Protein AF-A0A222P0E2-F1 (afdb_monomer_lite)

Organism: NCBI:txid1867846

Foldseek 3Di:
DDDDDDLCVLLVHDLPDDLVSSVVSLVVSLVVLVPDPPDDPVVSVVSNVVSVVSCVQCNDPVSSVLVSLLVVLLCVLADPPNPPPDDPFDWAKKKFKAFEDADDPDPPDLRYHHWHQDDPPDATDRPLVSVQNSVQVDLQQFKTFIARDPLLNLVQQQVDLDDRWMKIWIFTDGPSQKGPFWDAVCRCVVRHPDDPGPRRPRTTIIGRRNDGDDLVRTAKIATDAPVSHDNDDPPPVVRCPRHDDNPDMDGNVNSVVVVVD

InterPro domains:
  IPR001623 DnaJ domain [PS50076] (6-75)
  IPR036869 Chaperone J-domain superfamily [G3DSA:1.10.287.110] (1-80)
  IPR036869 Chaperone J-domain superfamily [SSF46565] (4-94)

Structure (mmCIF, N/CA/C/O backbone):
data_AF-A0A222P0E2-F1
#
_entry.id   AF-A0A222P0E2-F1
#
loop_
_atom_site.group_PDB
_atom_sit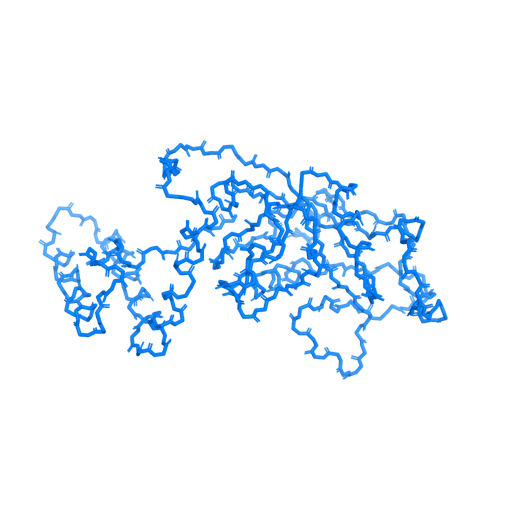e.id
_atom_site.type_symbol
_atom_site.label_atom_id
_atom_site.label_alt_id
_atom_site.label_comp_id
_atom_site.label_asym_id
_atom_site.label_entity_id
_atom_site.label_seq_id
_atom_site.pdbx_PDB_ins_code
_atom_site.Cartn_x
_atom_site.Cartn_y
_atom_site.Cartn_z
_atom_site.occupancy
_atom_site.B_iso_or_equiv
_atom_site.auth_seq_id
_atom_site.auth_comp_id
_atom_site.auth_asym_id
_atom_site.auth_atom_id
_atom_site.pdbx_PDB_model_num
ATOM 1 N N . MET A 1 1 ? -3.176 -9.846 1.334 1.00 77.12 1 MET A N 1
ATOM 2 C CA . MET A 1 1 ? -3.248 -8.400 1.656 1.00 77.12 1 MET A CA 1
ATOM 3 C C . MET A 1 1 ? -4.334 -8.080 2.698 1.00 77.12 1 MET A C 1
ATOM 5 O O . MET A 1 1 ? -5.386 -8.715 2.660 1.00 77.12 1 MET A O 1
ATOM 9 N N . LYS A 1 2 ? -4.115 -7.121 3.617 1.00 76.31 2 LYS A N 1
ATOM 10 C CA . LYS A 1 2 ? -5.098 -6.683 4.647 1.00 76.31 2 LYS A CA 1
ATOM 11 C C . LYS A 1 2 ? -5.462 -5.194 4.521 1.00 76.31 2 LYS A C 1
ATOM 13 O O . LYS A 1 2 ? -4.592 -4.382 4.221 1.00 76.31 2 LYS A O 1
ATOM 18 N N . ALA A 1 3 ? -6.729 -4.855 4.781 1.00 73.88 3 ALA A N 1
ATOM 19 C CA . ALA A 1 3 ? -7.243 -3.480 4.793 1.00 73.88 3 ALA A CA 1
ATOM 20 C C . ALA A 1 3 ? -6.849 -2.717 6.076 1.00 73.88 3 ALA A C 1
ATOM 22 O O . ALA A 1 3 ? -6.729 -3.348 7.132 1.00 73.88 3 ALA A O 1
ATOM 23 N N . PRO A 1 4 ? -6.730 -1.376 6.032 1.00 78.44 4 PRO A N 1
ATOM 24 C CA . PRO A 1 4 ? -6.593 -0.565 7.237 1.00 78.44 4 PRO A CA 1
ATOM 25 C C . PRO A 1 4 ? -7.862 -0.634 8.100 1.00 78.44 4 PRO A C 1
ATOM 27 O O . PRO A 1 4 ? -8.981 -0.747 7.594 1.00 78.44 4 PRO A O 1
ATOM 30 N N . LEU A 1 5 ? -7.682 -0.539 9.417 1.00 83.25 5 LEU A N 1
ATOM 31 C CA . LEU A 1 5 ? -8.769 -0.536 10.394 1.00 83.25 5 LEU A CA 1
ATOM 32 C C . LEU A 1 5 ? -9.479 0.825 10.431 1.00 83.25 5 LEU A C 1
ATOM 34 O O . LEU A 1 5 ? -8.821 1.856 10.553 1.00 83.25 5 LEU A O 1
ATOM 38 N N . ASP A 1 6 ? -10.814 0.822 10.401 1.00 88.12 6 ASP A N 1
ATOM 39 C CA . ASP A 1 6 ? -11.627 2.023 10.622 1.00 88.12 6 ASP A CA 1
ATOM 40 C C . ASP A 1 6 ? -11.895 2.226 12.124 1.00 88.12 6 ASP A C 1
ATOM 42 O O . ASP A 1 6 ? -12.829 1.661 12.698 1.00 88.12 6 ASP A O 1
ATOM 46 N N . ILE A 1 7 ? -11.046 3.031 12.763 1.00 91.31 7 ILE A N 1
ATOM 47 C CA . ILE A 1 7 ? -11.092 3.344 14.197 1.00 91.31 7 ILE A CA 1
ATOM 48 C C . ILE A 1 7 ? -12.376 4.099 14.573 1.00 91.31 7 ILE A C 1
ATOM 50 O O . ILE A 1 7 ? -12.939 3.847 15.637 1.00 91.31 7 ILE A O 1
ATOM 54 N N . PHE A 1 8 ? -12.875 4.983 13.704 1.00 92.06 8 PHE A N 1
ATOM 55 C CA . PHE A 1 8 ? -14.093 5.754 13.970 1.00 92.06 8 PHE A CA 1
ATOM 56 C C . PHE A 1 8 ? -15.312 4.838 14.013 1.00 92.06 8 PHE A C 1
ATOM 58 O O . PHE A 1 8 ? -16.102 4.893 14.957 1.00 92.06 8 PHE A O 1
ATOM 65 N N . LYS A 1 9 ? -15.404 3.910 13.055 1.00 90.31 9 LYS A N 1
ATOM 66 C CA . LYS A 1 9 ? -16.434 2.869 13.054 1.00 90.31 9 LYS A CA 1
ATOM 67 C C . LYS A 1 9 ? -16.295 1.920 14.246 1.00 90.31 9 LYS A C 1
ATOM 69 O O . LYS A 1 9 ? -17.306 1.585 14.860 1.00 90.31 9 LYS A O 1
ATOM 74 N N . LEU A 1 10 ? -15.071 1.508 14.593 1.00 90.69 10 LEU A N 1
ATOM 75 C CA . LEU A 1 10 ? -14.813 0.613 15.728 1.00 90.69 10 LEU A CA 1
ATOM 76 C C . LEU A 1 10 ? -15.255 1.230 17.064 1.00 90.69 10 LEU A C 1
ATOM 78 O O . LEU A 1 10 ? -15.876 0.551 17.879 1.00 90.69 10 LEU A O 1
ATOM 82 N N . PHE A 1 11 ? -14.963 2.514 17.273 1.00 92.81 11 PHE A N 1
ATOM 83 C CA . PHE A 1 11 ? -15.344 3.249 18.480 1.00 92.81 11 PHE A CA 1
ATOM 84 C C . PHE A 1 11 ? -16.728 3.897 18.403 1.00 92.81 11 PHE A C 1
ATOM 86 O O . PHE A 1 11 ? -17.162 4.490 19.385 1.00 92.81 11 PHE A O 1
ATOM 93 N N . LYS A 1 12 ? -17.448 3.753 17.282 1.00 91.69 12 LYS A N 1
ATOM 94 C CA . LYS A 1 12 ? -18.776 4.348 17.055 1.00 91.69 12 LYS A CA 1
ATOM 95 C C . LYS A 1 12 ? -18.785 5.868 17.290 1.00 91.69 12 LYS A C 1
ATOM 97 O O . LYS A 1 12 ? -19.692 6.405 17.923 1.00 91.69 12 LYS A O 1
ATOM 102 N N . VAL A 1 13 ? -17.764 6.559 16.788 1.00 93.69 13 VAL A N 1
ATOM 103 C CA . VAL A 1 13 ? -17.631 8.021 16.869 1.00 93.69 13 VAL A CA 1
ATOM 104 C C . VAL A 1 13 ? -17.528 8.633 15.479 1.00 93.69 13 VAL A C 1
ATOM 106 O O . VAL A 1 13 ? -17.083 7.988 14.534 1.00 93.69 13 VAL A O 1
ATOM 109 N N . GLU A 1 14 ? -17.906 9.902 15.362 1.00 92.31 14 GLU A N 1
ATOM 110 C CA . GLU A 1 14 ? -17.737 10.660 14.122 1.00 92.31 14 GLU A CA 1
ATOM 111 C C . GLU A 1 14 ? -16.246 10.912 13.811 1.00 92.31 14 GLU A C 1
ATOM 113 O O . GLU A 1 14 ? -15.464 11.134 14.741 1.00 92.31 14 GLU A O 1
ATOM 118 N N . PRO A 1 15 ? -15.832 10.994 12.530 1.00 90.88 15 PRO A N 1
ATOM 119 C CA . PRO A 1 15 ? -14.446 11.313 12.151 1.00 90.88 15 PRO A CA 1
ATOM 120 C C . PRO A 1 15 ? -13.916 12.654 12.693 1.00 90.88 15 PRO A C 1
ATOM 122 O O . PRO A 1 15 ? -12.704 12.880 12.783 1.00 90.88 15 PRO A O 1
ATOM 125 N N . THR A 1 16 ? -14.826 13.554 13.074 1.00 91.88 16 THR A N 1
ATOM 126 C CA . THR A 1 16 ? -14.539 14.864 13.676 1.00 91.88 16 THR A CA 1
ATOM 127 C C . THR A 1 16 ? -14.376 14.819 15.200 1.00 91.88 16 THR A C 1
ATOM 129 O O . THR A 1 16 ? -14.057 15.843 15.801 1.00 91.88 16 THR A O 1
ATOM 132 N N . ALA A 1 17 ? -14.566 13.661 15.846 1.00 94.31 17 ALA A N 1
ATOM 133 C CA . ALA A 1 17 ? -14.455 13.507 17.296 1.00 94.31 17 ALA A CA 1
ATOM 134 C C . ALA A 1 17 ? -13.030 13.780 17.795 1.00 94.31 17 ALA A C 1
ATOM 136 O O . ALA A 1 17 ? -12.069 13.235 17.256 1.00 94.31 17 ALA A O 1
ATOM 137 N N . ASP A 1 18 ? -12.905 14.625 18.816 1.00 95.81 18 ASP A N 1
ATOM 138 C CA . ASP A 1 18 ? -11.640 14.960 19.475 1.00 95.81 18 ASP A CA 1
ATOM 139 C C . ASP A 1 18 ? -11.076 13.798 20.316 1.00 95.81 18 ASP A C 1
ATOM 141 O O . ASP A 1 18 ? -11.739 12.781 20.556 1.00 95.81 18 ASP A O 1
ATOM 145 N N . LEU A 1 19 ? -9.825 13.941 20.763 1.00 96.19 19 LEU A N 1
ATOM 146 C CA . LEU A 1 19 ? -9.147 12.917 21.553 1.00 96.19 19 LEU A CA 1
ATOM 147 C C . LEU A 1 19 ? -9.902 12.548 22.851 1.00 96.19 19 LEU A C 1
ATOM 149 O O . LEU A 1 19 ? -10.004 11.351 23.136 1.00 96.19 19 LEU A O 1
ATOM 153 N N . PRO A 1 20 ? -10.486 13.492 23.625 1.00 97.06 20 PRO A N 1
ATOM 154 C CA . PRO A 1 20 ? -11.331 13.154 24.773 1.00 97.06 20 PRO A CA 1
ATOM 155 C C . PRO A 1 20 ? -12.526 12.256 24.428 1.00 97.06 20 PRO A C 1
ATOM 157 O O . PRO A 1 20 ? -12.763 11.268 25.130 1.00 97.06 20 PRO A O 1
ATOM 160 N N . LYS A 1 21 ? -13.255 12.542 23.340 1.00 96.94 21 LYS A N 1
ATOM 161 C CA . LYS A 1 21 ? -14.376 11.703 22.885 1.00 96.94 21 LYS A CA 1
ATOM 162 C C . LYS A 1 21 ? -13.911 10.311 22.472 1.00 96.94 21 LYS A C 1
ATOM 164 O O . LYS A 1 21 ? -14.543 9.329 22.854 1.00 96.94 21 LYS A O 1
ATOM 169 N N . ILE A 1 22 ? -12.788 10.213 21.761 1.00 96.25 22 ILE A N 1
ATOM 170 C CA . ILE A 1 22 ? -12.192 8.924 21.381 1.00 96.25 22 ILE A CA 1
ATOM 171 C C . ILE A 1 22 ? -11.790 8.121 22.620 1.00 96.25 22 ILE A C 1
ATOM 173 O O . ILE A 1 22 ? -12.102 6.935 22.713 1.00 96.25 22 ILE A O 1
ATOM 177 N N . LYS A 1 23 ? -11.153 8.762 23.605 1.00 97.00 23 LYS A N 1
ATOM 178 C CA . LYS A 1 23 ? -10.765 8.123 24.868 1.00 97.00 23 LYS A CA 1
ATOM 179 C C . LYS A 1 23 ? -11.981 7.612 25.641 1.00 97.00 23 LYS A C 1
ATOM 181 O O . LYS A 1 23 ? -11.949 6.493 26.147 1.00 97.00 23 LYS A O 1
ATOM 186 N N . SER A 1 24 ? -13.056 8.397 25.710 1.00 97.19 24 SER A N 1
ATOM 187 C CA . SER A 1 24 ? -14.312 7.956 26.325 1.00 97.19 24 SER A CA 1
ATOM 188 C C . SER A 1 24 ? -14.883 6.732 25.607 1.00 97.19 24 SER A C 1
ATOM 190 O O . SER A 1 24 ? -15.214 5.745 26.257 1.00 97.19 24 SER A O 1
ATOM 192 N N . ALA A 1 25 ? -14.943 6.767 24.275 1.00 96.31 25 ALA A N 1
ATOM 193 C CA . ALA A 1 25 ? -15.468 5.671 23.466 1.00 96.31 25 ALA A CA 1
ATOM 194 C C . ALA A 1 25 ? -14.639 4.380 23.591 1.00 96.31 25 ALA A C 1
ATOM 196 O O . ALA A 1 25 ? -15.207 3.292 23.663 1.00 96.31 25 ALA A O 1
ATOM 197 N N . TYR A 1 26 ? -13.311 4.493 23.697 1.00 96.12 26 TYR A N 1
ATOM 198 C CA . TYR A 1 26 ? -12.418 3.371 23.998 1.00 96.12 26 TYR A CA 1
ATOM 199 C C . TYR A 1 26 ? -12.795 2.672 25.314 1.00 96.12 26 TYR A C 1
ATOM 201 O O . TYR A 1 26 ? -12.967 1.449 25.335 1.00 96.12 26 TYR A O 1
ATOM 209 N N . TYR A 1 27 ? -12.978 3.426 26.405 1.00 95.62 27 TYR A N 1
ATOM 210 C CA . TYR A 1 27 ? -13.376 2.840 27.690 1.00 95.62 27 TYR A CA 1
ATOM 211 C C . TYR A 1 27 ? -14.777 2.236 27.635 1.00 95.62 27 TYR A C 1
ATOM 213 O O . TYR A 1 27 ? -14.961 1.115 28.101 1.00 95.62 27 TYR A O 1
ATOM 221 N N . THR A 1 28 ? -15.743 2.929 27.023 1.00 95.12 28 THR A N 1
ATOM 222 C CA . THR A 1 28 ? -17.103 2.405 26.840 1.00 95.12 28 THR A CA 1
ATOM 223 C C . THR A 1 28 ? -17.076 1.069 26.105 1.00 95.12 28 THR A C 1
ATOM 225 O O . THR A 1 28 ? -17.627 0.092 26.603 1.00 95.12 28 THR A O 1
ATOM 228 N N . ARG A 1 29 ? -16.366 0.984 24.974 1.00 92.19 29 ARG A N 1
ATOM 229 C CA . ARG A 1 29 ? -16.279 -0.250 24.185 1.00 92.19 29 ARG A CA 1
ATOM 230 C C . ARG A 1 29 ? -15.567 -1.379 24.936 1.00 92.19 29 ARG A C 1
ATOM 232 O O . ARG A 1 29 ? -15.969 -2.533 24.826 1.00 92.19 29 ARG A O 1
ATOM 239 N N . THR A 1 30 ? -14.540 -1.045 25.717 1.00 92.00 30 THR A N 1
ATOM 240 C CA . THR A 1 30 ? -13.822 -2.010 26.565 1.00 92.00 30 THR A CA 1
ATOM 241 C C . THR A 1 30 ? -14.739 -2.596 27.638 1.00 92.00 30 THR A C 1
ATOM 243 O O . THR A 1 30 ? -14.740 -3.810 27.832 1.00 92.00 30 THR A O 1
ATOM 246 N N . ILE A 1 31 ? -15.534 -1.756 28.310 1.00 91.56 31 ILE A N 1
ATOM 247 C CA . ILE A 1 31 ? -16.496 -2.192 29.332 1.00 91.56 31 ILE A CA 1
ATOM 248 C C . ILE A 1 31 ? -17.592 -3.048 28.696 1.00 91.56 31 ILE A C 1
ATOM 250 O O . ILE A 1 31 ? -17.834 -4.145 29.186 1.00 91.56 31 ILE A O 1
ATOM 254 N N . GLU A 1 32 ? -18.187 -2.594 27.584 1.00 90.06 32 GLU A N 1
ATOM 255 C CA . GLU A 1 32 ? -19.220 -3.342 26.849 1.00 90.06 32 GLU A CA 1
ATOM 256 C C . GLU A 1 32 ? -18.783 -4.787 26.578 1.00 90.06 32 GLU A C 1
ATOM 258 O O . GLU A 1 32 ? -19.545 -5.713 26.844 1.00 90.06 32 GLU A O 1
ATOM 263 N N . LEU A 1 33 ? -17.549 -4.987 26.102 1.00 87.44 33 LEU A N 1
ATOM 264 C CA . LEU A 1 33 ? -17.011 -6.319 25.811 1.00 87.44 33 LEU A CA 1
ATOM 265 C C . LEU A 1 33 ? -16.761 -7.169 27.054 1.00 87.44 33 LEU A C 1
ATOM 267 O O . LEU A 1 33 ? -17.035 -8.363 27.027 1.00 87.44 33 LEU A O 1
ATOM 271 N N . HIS A 1 34 ? -16.267 -6.579 28.146 1.00 82.56 34 HIS A N 1
ATOM 272 C CA . HIS A 1 34 ? -16.074 -7.319 29.400 1.00 82.56 34 HIS A CA 1
ATOM 273 C C . HIS A 1 34 ? -17.400 -7.756 30.034 1.00 82.56 34 HIS A C 1
ATOM 275 O O . HIS A 1 34 ? -17.424 -8.733 30.774 1.00 82.56 34 HIS A O 1
ATOM 281 N N . THR A 1 35 ? -18.493 -7.036 29.762 1.00 84.44 35 THR A N 1
ATOM 282 C CA . THR A 1 35 ? -19.831 -7.336 30.297 1.00 84.44 35 THR A CA 1
ATOM 283 C C . THR A 1 35 ? -20.651 -8.298 29.432 1.00 84.44 35 THR A C 1
ATOM 285 O O . THR A 1 35 ? -21.787 -8.603 29.783 1.00 84.44 35 THR A O 1
ATOM 288 N N . GLN A 1 36 ? -20.122 -8.769 28.299 1.00 83.31 36 GLN A N 1
ATOM 289 C CA . GLN A 1 36 ? -20.820 -9.732 27.446 1.00 83.31 36 GLN A CA 1
ATOM 290 C C . GLN A 1 36 ? -20.663 -11.157 27.992 1.00 83.31 36 GLN A C 1
ATOM 292 O O . GLN A 1 36 ? -19.620 -11.781 27.831 1.00 83.31 36 GLN A O 1
ATOM 297 N N . GLU A 1 37 ? -21.724 -11.671 28.617 1.00 67.69 37 GLU A N 1
ATOM 298 C CA . GLU A 1 37 ? -21.737 -12.987 29.279 1.00 67.69 37 GLU A CA 1
ATOM 299 C C . GLU A 1 37 ? -21.768 -14.183 28.304 1.00 67.69 37 GLU A C 1
ATOM 301 O O . GLU A 1 37 ? -21.409 -15.294 28.684 1.00 67.69 37 GLU A O 1
ATOM 306 N N . GLU A 1 38 ? -22.170 -13.973 27.045 1.00 73.56 38 GLU A N 1
ATOM 307 C CA . GLU A 1 38 ? -22.430 -15.054 26.074 1.00 73.56 38 GLU A CA 1
ATOM 308 C C . GLU A 1 38 ? -21.280 -15.326 25.083 1.00 73.56 38 GLU A C 1
ATOM 310 O O . GLU A 1 38 ? -21.368 -16.246 24.269 1.00 73.56 38 GLU A O 1
ATOM 315 N N . LEU A 1 39 ? -20.202 -14.536 25.111 1.00 73.38 39 LEU A N 1
ATOM 316 C CA . LEU A 1 39 ? -19.090 -14.663 24.164 1.00 73.38 39 LEU A CA 1
ATOM 317 C C . LEU A 1 39 ? -17.941 -15.503 24.728 1.00 73.38 39 LEU A C 1
ATOM 319 O O . LEU A 1 39 ? -17.552 -15.375 25.886 1.00 73.38 39 LEU A O 1
ATOM 323 N N . ASP A 1 40 ? -17.353 -16.339 23.869 1.00 83.75 40 ASP A N 1
ATOM 324 C CA . ASP A 1 40 ? -16.144 -17.093 24.201 1.00 83.75 40 ASP A CA 1
ATOM 325 C C . ASP A 1 40 ? -15.013 -16.132 24.610 1.00 83.75 40 ASP A C 1
ATOM 327 O O . ASP A 1 40 ? -14.685 -15.177 23.898 1.00 83.75 40 ASP A O 1
ATOM 331 N N . SER A 1 41 ? -14.373 -16.430 25.742 1.00 82.00 41 SER A N 1
ATOM 332 C CA . SER A 1 41 ? -13.188 -15.739 26.257 1.00 82.00 41 SER A CA 1
ATOM 333 C C . SER A 1 41 ? -12.092 -15.492 25.208 1.00 82.00 41 SER A C 1
ATOM 335 O O . SER A 1 41 ? -11.424 -14.456 25.246 1.00 82.00 41 SER A O 1
ATOM 337 N N . ALA A 1 42 ? -11.895 -16.400 24.245 1.00 85.12 42 ALA A N 1
ATOM 338 C CA . ALA A 1 42 ? -10.912 -16.236 23.178 1.00 85.12 42 ALA A CA 1
ATOM 339 C C . ALA A 1 42 ? -11.296 -15.106 22.207 1.00 85.12 42 ALA A C 1
ATOM 341 O O . ALA A 1 42 ? -10.429 -14.337 21.784 1.00 85.12 42 ALA A O 1
ATOM 342 N N . ILE A 1 43 ? -12.589 -14.974 21.901 1.00 84.94 43 ILE A N 1
ATOM 343 C CA . ILE A 1 43 ? -13.130 -13.923 21.031 1.00 84.94 43 ILE A CA 1
ATOM 344 C C . ILE A 1 43 ? -13.048 -12.574 21.746 1.00 84.94 43 ILE A C 1
ATOM 346 O O . ILE A 1 43 ? -12.521 -11.618 21.178 1.00 84.94 43 ILE A O 1
ATOM 350 N N . ILE A 1 44 ? -13.459 -12.519 23.018 1.00 85.44 44 ILE A N 1
ATOM 351 C CA . ILE A 1 44 ? -13.368 -11.305 23.845 1.00 85.44 44 ILE A CA 1
ATOM 352 C C . ILE A 1 44 ? -11.920 -10.803 23.893 1.00 85.44 44 ILE A C 1
ATOM 354 O O . ILE A 1 44 ? -11.651 -9.634 23.621 1.00 85.44 44 ILE A O 1
ATOM 358 N N . ASN A 1 45 ? -10.958 -11.689 24.163 1.00 86.62 45 ASN A N 1
ATOM 359 C CA . ASN A 1 45 ? -9.543 -11.322 24.210 1.00 86.62 45 ASN A CA 1
ATOM 360 C C . ASN A 1 45 ? -9.006 -10.820 22.860 1.00 86.62 45 ASN A C 1
ATOM 362 O O . ASN A 1 45 ? -8.181 -9.903 22.831 1.00 86.62 45 ASN A O 1
ATOM 366 N N . ALA A 1 46 ? -9.448 -11.400 21.741 1.00 87.44 46 ALA A N 1
ATOM 367 C CA . ALA A 1 46 ? -9.061 -10.938 20.410 1.00 87.44 46 ALA A CA 1
ATOM 368 C C . ALA A 1 46 ? -9.624 -9.537 20.106 1.00 87.44 46 ALA A C 1
ATOM 370 O O . ALA A 1 46 ? -8.881 -8.670 19.638 1.00 87.44 46 ALA A O 1
ATOM 371 N N . GLU A 1 47 ? -10.896 -9.286 20.431 1.00 88.12 47 GLU A N 1
ATOM 372 C CA . GLU A 1 47 ? -11.530 -7.976 20.245 1.00 88.12 47 GLU A CA 1
ATOM 373 C C . GLU A 1 47 ? -10.911 -6.897 21.141 1.00 88.12 47 GLU A C 1
ATOM 375 O O . GLU A 1 47 ? -10.635 -5.788 20.678 1.00 88.12 47 GLU A O 1
ATOM 380 N N . LEU A 1 48 ? -10.610 -7.225 22.400 1.00 89.25 48 LEU A N 1
ATOM 381 C CA . LEU A 1 48 ? -9.937 -6.308 23.321 1.00 89.25 48 LEU A CA 1
ATOM 382 C C . LEU A 1 48 ? -8.557 -5.895 22.806 1.00 89.25 48 LEU A C 1
ATOM 384 O O . LEU A 1 48 ? -8.228 -4.708 22.825 1.00 89.25 48 LEU A O 1
ATOM 388 N N . ARG A 1 49 ? -7.772 -6.840 22.270 1.00 90.06 49 ARG A N 1
ATOM 389 C CA . ARG A 1 49 ? -6.480 -6.526 21.636 1.00 90.06 49 ARG A CA 1
ATOM 390 C C . ARG A 1 49 ? -6.646 -5.585 20.447 1.00 90.06 49 ARG A C 1
ATOM 392 O O . ARG A 1 49 ? -5.844 -4.670 20.280 1.00 90.06 49 ARG A O 1
ATOM 399 N N . GLN A 1 50 ? -7.681 -5.782 19.633 1.00 89.56 50 GLN A N 1
ATOM 400 C CA . GLN A 1 50 ? -7.955 -4.916 18.489 1.00 89.56 50 GLN A CA 1
ATOM 401 C C . GLN A 1 50 ? -8.334 -3.492 18.922 1.00 89.56 50 GLN A C 1
ATOM 403 O O . GLN A 1 50 ? -7.851 -2.524 18.336 1.00 89.56 50 GLN A O 1
ATOM 408 N N . ILE A 1 51 ? -9.156 -3.357 19.963 1.00 91.81 51 ILE A N 1
ATOM 409 C CA . ILE A 1 51 ? -9.554 -2.068 20.548 1.00 91.81 51 ILE A CA 1
ATOM 410 C C . ILE A 1 51 ? -8.369 -1.341 21.174 1.00 91.81 51 ILE A C 1
ATOM 412 O O . ILE A 1 51 ? -8.207 -0.138 20.960 1.00 91.81 51 ILE A O 1
ATOM 416 N N . GLN A 1 52 ? -7.513 -2.066 21.893 1.00 92.69 52 GLN A N 1
ATOM 417 C CA . GLN A 1 52 ? -6.294 -1.508 22.461 1.00 92.69 52 GLN A CA 1
ATOM 418 C C . GLN A 1 52 ? -5.360 -0.991 21.360 1.00 92.69 52 GLN A C 1
ATOM 420 O O . GLN A 1 52 ? -4.961 0.173 21.397 1.00 92.69 52 GLN A O 1
ATOM 425 N N . LEU A 1 53 ? -5.084 -1.807 20.338 1.00 91.31 53 LEU A N 1
ATOM 426 C CA . LEU A 1 53 ? -4.241 -1.417 19.205 1.00 91.31 53 LEU A CA 1
ATOM 427 C C . LEU A 1 53 ? -4.813 -0.200 18.458 1.00 91.31 53 LEU A C 1
ATOM 429 O O . LEU A 1 53 ? -4.075 0.707 18.064 1.00 91.31 53 LEU A O 1
ATOM 433 N N . ALA A 1 54 ? -6.136 -0.155 18.283 1.00 91.56 54 ALA A N 1
ATOM 434 C CA . ALA A 1 54 ? -6.815 0.980 17.671 1.00 91.56 54 ALA A CA 1
ATOM 435 C C . ALA A 1 54 ? -6.604 2.261 18.484 1.00 91.56 54 ALA A C 1
ATOM 437 O O . ALA A 1 54 ? -6.241 3.288 17.917 1.00 91.56 54 ALA A O 1
ATOM 438 N N . TYR A 1 55 ? -6.762 2.208 19.808 1.00 95.69 55 TYR A N 1
ATOM 439 C CA . TYR A 1 55 ? -6.543 3.377 20.654 1.00 95.69 55 TYR A CA 1
ATOM 440 C C . TYR A 1 55 ? -5.073 3.811 20.657 1.00 95.69 55 TYR A C 1
ATOM 442 O O . TYR A 1 55 ? -4.789 4.991 20.478 1.00 95.69 55 TYR A O 1
ATOM 450 N N . GLU A 1 56 ? -4.121 2.880 20.756 1.00 94.50 56 GLU A N 1
ATOM 451 C CA . GLU A 1 56 ? -2.679 3.169 20.678 1.00 94.50 56 GLU A CA 1
ATOM 452 C C . GLU A 1 56 ? -2.272 3.855 19.362 1.00 94.50 56 GLU A C 1
ATOM 454 O O . GLU A 1 56 ? -1.328 4.658 19.337 1.00 94.50 56 GLU A O 1
ATOM 459 N N . THR A 1 57 ? -3.021 3.594 18.287 1.00 90.56 57 THR A N 1
ATOM 460 C CA . THR A 1 57 ? -2.846 4.226 16.973 1.00 90.56 57 THR A CA 1
ATOM 461 C C . THR A 1 57 ? -3.266 5.699 16.960 1.00 90.56 57 THR A C 1
ATOM 463 O O . THR A 1 57 ? -2.778 6.436 16.110 1.00 90.56 57 THR A O 1
ATOM 466 N N . VAL A 1 58 ? -4.128 6.152 17.882 1.00 94.75 58 VAL A N 1
ATOM 467 C CA . VAL A 1 58 ? -4.689 7.522 17.913 1.00 94.75 58 VAL A CA 1
ATOM 468 C C . VAL A 1 58 ? -4.614 8.207 19.285 1.00 94.75 58 VAL A C 1
ATOM 470 O O . VAL A 1 58 ? -5.245 9.237 19.488 1.00 94.75 58 VAL A O 1
ATOM 473 N N . ASN A 1 59 ? -3.844 7.675 20.239 1.00 95.19 59 ASN A N 1
ATOM 474 C CA . ASN A 1 59 ? -3.814 8.137 21.638 1.00 95.19 59 ASN A CA 1
ATOM 475 C C . ASN A 1 59 ? -3.115 9.491 21.888 1.00 95.19 59 ASN A C 1
ATOM 477 O O . ASN A 1 59 ? -2.881 9.856 23.042 1.00 95.19 59 ASN A O 1
ATOM 481 N N . SER A 1 60 ? -2.783 10.237 20.837 1.00 96.88 60 SER A N 1
ATOM 482 C CA . SER A 1 60 ? -2.282 11.610 20.901 1.00 96.88 60 SER A CA 1
ATOM 483 C C . SER A 1 60 ? -2.876 12.433 19.759 1.00 96.88 60 SER A C 1
ATOM 485 O O . SER A 1 60 ? -3.271 11.876 18.735 1.00 96.88 60 SER A O 1
ATOM 487 N N . GLU A 1 61 ? -2.917 13.760 19.906 1.00 96.00 61 GLU A N 1
ATOM 488 C CA . GLU A 1 61 ? -3.440 14.656 18.860 1.00 96.00 61 GLU A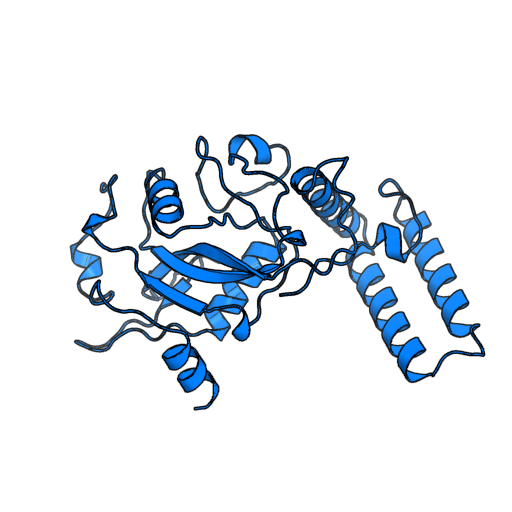 CA 1
ATOM 489 C C . GLU A 1 61 ? -2.676 14.511 17.537 1.00 96.00 61 GLU A C 1
ATOM 491 O O . GLU A 1 61 ? -3.277 14.443 16.470 1.00 96.00 61 GLU A O 1
ATOM 496 N N . GLU A 1 62 ? -1.350 14.383 17.599 1.00 94.00 62 GLU A N 1
ATOM 497 C CA . GLU A 1 62 ? -0.503 14.140 16.427 1.00 94.00 62 GLU A CA 1
ATOM 498 C C . GLU A 1 62 ? -0.907 12.852 15.693 1.00 94.00 62 GLU A C 1
ATOM 500 O O . GLU A 1 62 ? -1.153 12.858 14.484 1.00 94.00 62 GLU A O 1
ATOM 505 N N . LYS A 1 63 ? -1.048 11.750 16.438 1.00 93.75 63 LYS A N 1
ATOM 506 C CA . LYS A 1 63 ? -1.449 10.453 15.890 1.00 93.75 63 LYS A CA 1
ATOM 507 C C . LYS A 1 63 ? -2.868 10.477 15.326 1.00 93.75 63 LYS A C 1
ATOM 509 O O . LYS A 1 63 ? -3.110 9.925 14.252 1.00 93.75 63 LYS A O 1
ATOM 514 N N . LEU A 1 64 ? -3.799 11.130 16.021 1.00 93.75 64 LEU A N 1
ATOM 515 C CA . LEU A 1 64 ? -5.178 11.292 15.573 1.00 93.75 64 LEU A CA 1
ATOM 516 C C . LEU A 1 64 ? -5.254 12.119 14.285 1.00 93.75 64 LEU A C 1
ATOM 518 O O . LEU A 1 64 ? -5.959 11.733 13.355 1.00 93.75 64 LEU A O 1
ATOM 522 N N . ASN A 1 65 ? -4.503 13.215 14.194 1.00 91.12 65 ASN A N 1
ATOM 523 C CA . ASN A 1 65 ? -4.452 14.042 12.991 1.00 91.12 65 ASN A CA 1
ATOM 524 C C . ASN A 1 65 ? -3.832 13.280 11.815 1.00 91.12 65 ASN A C 1
ATOM 526 O O . ASN A 1 65 ? -4.420 13.251 10.735 1.00 91.12 65 ASN A O 1
ATOM 530 N N . SER A 1 66 ? -2.730 12.560 12.042 1.00 87.00 66 SER A N 1
ATOM 531 C CA . SER A 1 66 ? -2.146 11.662 11.039 1.00 87.00 66 SER A CA 1
ATOM 532 C C . SER A 1 66 ? -3.148 10.594 10.574 1.00 87.00 66 SER A C 1
ATOM 534 O O . SER A 1 66 ? -3.302 10.338 9.378 1.00 87.00 66 SER A O 1
ATOM 536 N N . TYR A 1 67 ? -3.892 9.981 11.499 1.00 89.75 67 TYR A N 1
ATOM 537 C CA . TYR A 1 67 ? -4.948 9.029 11.159 1.00 89.75 67 TYR A CA 1
ATOM 538 C C . TYR A 1 67 ? -6.093 9.675 10.362 1.00 89.75 67 TYR A C 1
ATOM 540 O O . TYR A 1 67 ? -6.540 9.090 9.380 1.00 89.75 67 TYR A O 1
ATOM 548 N N . ARG A 1 68 ? -6.534 10.890 10.710 1.00 88.94 68 ARG A N 1
ATOM 549 C CA . ARG A 1 68 ? -7.579 11.625 9.975 1.00 88.94 68 ARG A CA 1
ATOM 550 C C . ARG A 1 68 ? -7.180 11.943 8.539 1.00 88.94 68 ARG A C 1
ATOM 552 O O . ARG A 1 68 ? -8.007 11.764 7.648 1.00 88.94 68 ARG A O 1
ATOM 559 N N . THR A 1 69 ? -5.935 12.357 8.302 1.00 85.12 69 THR A N 1
ATOM 560 C CA . THR A 1 69 ? -5.414 12.571 6.942 1.00 85.12 69 THR A CA 1
ATOM 561 C C . THR A 1 69 ? -5.524 11.285 6.125 1.00 85.12 69 THR A C 1
ATOM 563 O O . THR A 1 69 ? -6.119 11.281 5.046 1.00 85.12 69 THR A O 1
ATOM 566 N N . ARG A 1 70 ? -5.060 10.161 6.690 1.00 86.12 70 ARG A N 1
ATOM 567 C CA . ARG A 1 70 ? -5.149 8.834 6.056 1.00 86.12 70 ARG A CA 1
ATOM 568 C C . ARG A 1 70 ? -6.592 8.396 5.802 1.00 86.12 70 ARG A C 1
ATOM 570 O O . ARG A 1 70 ? -6.906 7.903 4.723 1.00 86.12 70 ARG A O 1
ATOM 577 N N . TYR A 1 71 ? -7.472 8.590 6.780 1.00 87.38 71 TYR A N 1
ATOM 578 C CA . TYR A 1 71 ? -8.892 8.262 6.678 1.00 87.38 71 TYR A CA 1
ATOM 579 C C . TYR A 1 71 ? -9.575 9.061 5.562 1.00 87.38 71 TYR A C 1
ATOM 581 O O . TYR A 1 71 ? -10.220 8.478 4.695 1.00 87.38 71 TYR A O 1
ATOM 589 N N . SER A 1 72 ? -9.376 10.382 5.541 1.00 85.38 72 SER A N 1
ATOM 590 C CA . SER A 1 72 ? -9.939 11.285 4.531 1.00 85.38 72 SER A CA 1
ATOM 591 C C . SER A 1 72 ? -9.499 10.900 3.117 1.00 85.38 72 SER A C 1
ATOM 593 O O . SER A 1 72 ? -10.335 10.778 2.219 1.00 85.38 72 SER A O 1
ATOM 595 N N . LEU A 1 73 ? -8.207 10.614 2.932 1.00 85.50 73 LEU A N 1
ATOM 596 C CA . LEU A 1 73 ? -7.673 10.127 1.664 1.00 85.50 73 LEU A CA 1
ATOM 597 C C . LEU A 1 73 ? -8.312 8.796 1.250 1.00 85.50 73 LEU A C 1
ATOM 599 O O . LEU A 1 73 ? -8.766 8.656 0.117 1.00 85.50 73 LEU A O 1
ATOM 603 N N . ASN A 1 74 ? -8.401 7.826 2.162 1.00 86.25 74 ASN A N 1
ATOM 604 C CA . ASN A 1 74 ? -9.034 6.539 1.871 1.00 86.25 74 ASN A CA 1
ATOM 605 C C . ASN A 1 74 ? -10.510 6.697 1.473 1.00 86.25 74 ASN A C 1
ATOM 607 O O . ASN A 1 74 ? -10.978 6.018 0.556 1.00 86.25 74 ASN A O 1
ATOM 611 N N . CYS A 1 75 ? -11.240 7.623 2.101 1.00 82.62 75 CYS A N 1
ATOM 612 C CA . CYS A 1 75 ? -12.594 7.987 1.684 1.00 82.62 75 CYS A CA 1
ATOM 613 C C . CYS A 1 75 ? -12.617 8.621 0.285 1.00 82.62 75 CYS A C 1
ATOM 615 O O . CYS A 1 75 ? -13.484 8.283 -0.523 1.00 82.62 75 CYS A O 1
ATOM 617 N N . PHE A 1 76 ? -11.670 9.511 -0.024 1.00 85.88 76 PHE A N 1
ATOM 618 C CA . PHE A 1 76 ? -11.551 10.143 -1.338 1.00 85.88 76 PHE A CA 1
ATOM 619 C C . PHE A 1 76 ? -11.316 9.116 -2.452 1.00 85.88 76 PHE A C 1
ATOM 621 O O . PHE A 1 76 ? -12.064 9.102 -3.431 1.00 85.88 76 PHE A O 1
ATOM 628 N N . LEU A 1 77 ? -10.348 8.209 -2.277 1.00 84.06 77 LEU A N 1
ATOM 629 C CA . LEU A 1 77 ? -10.014 7.168 -3.258 1.00 84.06 77 LEU A CA 1
ATOM 630 C C . LEU A 1 77 ? -11.213 6.259 -3.566 1.00 84.06 77 LEU A C 1
ATOM 632 O O . LEU A 1 77 ? -11.409 5.820 -4.704 1.00 84.06 77 LEU A O 1
ATOM 636 N N . ARG A 1 78 ? -12.052 6.003 -2.560 1.00 77.69 78 ARG A N 1
ATOM 637 C CA . ARG A 1 78 ? -13.252 5.169 -2.689 1.00 77.69 78 ARG A CA 1
ATOM 638 C C . ARG A 1 78 ? -14.459 5.922 -3.251 1.00 77.69 78 ARG A C 1
ATOM 640 O O . ARG A 1 78 ? -15.322 5.295 -3.847 1.00 77.69 78 ARG A O 1
ATOM 647 N N . GLY A 1 79 ? -14.507 7.247 -3.140 1.00 68.19 79 GLY A N 1
ATOM 648 C CA . GLY A 1 79 ? -15.657 8.055 -3.546 1.00 68.19 79 GLY A CA 1
ATOM 649 C C . GLY A 1 79 ? -16.849 7.939 -2.581 1.00 68.19 79 GLY A C 1
ATOM 650 O O . GLY A 1 79 ? -17.037 6.939 -1.893 1.00 68.19 79 GLY A O 1
ATOM 651 N N . LYS A 1 80 ? -17.701 8.975 -2.538 1.00 55.66 80 LYS A N 1
ATOM 652 C CA . LYS A 1 80 ? -18.823 9.100 -1.576 1.00 55.66 80 LYS A CA 1
ATOM 653 C C . LYS A 1 80 ? -19.956 8.069 -1.745 1.00 55.66 80 LYS A C 1
ATOM 655 O O . LYS A 1 80 ? -20.812 7.977 -0.874 1.00 55.66 80 LYS A O 1
ATOM 660 N N . HIS A 1 81 ? -19.976 7.317 -2.848 1.00 47.00 81 HIS A N 1
ATOM 661 C CA . HIS A 1 81 ? -21.072 6.410 -3.224 1.00 47.00 81 HIS A CA 1
ATOM 662 C C . HIS A 1 81 ? -20.655 4.939 -3.363 1.00 47.00 81 HIS A C 1
ATOM 664 O O . HIS A 1 81 ? -21.445 4.132 -3.848 1.00 47.00 81 HIS A O 1
ATOM 670 N N . TYR A 1 82 ? -19.441 4.560 -2.954 1.00 45.53 82 TYR A N 1
ATOM 671 C CA . TYR A 1 82 ? -19.036 3.158 -3.028 1.00 45.53 82 TYR A CA 1
ATOM 672 C C . TYR A 1 82 ? -19.654 2.362 -1.875 1.00 45.53 82 TYR A C 1
ATOM 674 O O . TYR A 1 82 ? -19.179 2.378 -0.742 1.00 45.53 82 TYR A O 1
ATOM 682 N N . THR A 1 83 ? -20.750 1.670 -2.176 1.00 37.47 83 THR A N 1
ATOM 683 C CA . THR A 1 83 ? -21.510 0.817 -1.250 1.00 37.47 83 THR A CA 1
ATOM 684 C C . THR A 1 83 ? -20.944 -0.603 -1.129 1.00 37.47 83 THR A C 1
ATOM 686 O O . THR A 1 83 ? -21.491 -1.426 -0.398 1.00 37.47 83 THR A O 1
ATOM 689 N N . GLY A 1 84 ? -19.820 -0.904 -1.789 1.00 41.06 84 GLY A N 1
ATOM 690 C CA . GLY A 1 84 ? -19.169 -2.218 -1.797 1.00 41.06 84 GLY A CA 1
ATOM 691 C C . GLY A 1 84 ? -18.397 -2.559 -0.518 1.00 41.06 84 GLY A C 1
ATOM 692 O O . GLY A 1 84 ? -17.274 -3.037 -0.594 1.00 41.06 84 GLY A O 1
ATOM 693 N N . PHE A 1 85 ? -18.963 -2.312 0.666 1.00 40.81 85 PHE A N 1
ATOM 694 C CA . PHE A 1 85 ? -18.321 -2.665 1.941 1.00 40.81 85 PHE A CA 1
ATOM 695 C C . PHE A 1 85 ? -18.281 -4.187 2.204 1.00 40.81 85 PHE A C 1
ATOM 697 O O . PHE A 1 85 ? -17.519 -4.613 3.067 1.00 40.81 85 PHE A O 1
ATOM 704 N N . PHE A 1 86 ? -19.083 -4.996 1.489 1.00 38.31 86 PHE A N 1
ATOM 705 C CA . PHE A 1 86 ? -19.294 -6.424 1.797 1.00 38.31 86 PHE A CA 1
ATOM 706 C C . PHE A 1 86 ? -19.535 -7.356 0.595 1.00 38.31 86 PHE A C 1
ATOM 708 O O . PHE A 1 86 ? -19.882 -8.519 0.797 1.00 38.31 86 PHE A O 1
ATOM 715 N N . ALA A 1 87 ? -19.342 -6.915 -0.652 1.00 39.28 87 ALA A N 1
ATOM 716 C CA . ALA A 1 87 ? -19.215 -7.903 -1.722 1.00 39.28 87 ALA A CA 1
ATOM 717 C C . ALA A 1 87 ? -17.866 -8.604 -1.513 1.00 39.28 87 ALA A C 1
ATOM 719 O O . ALA A 1 87 ? -16.854 -7.922 -1.370 1.00 39.28 87 ALA A O 1
ATOM 720 N N . GLN A 1 88 ? -17.838 -9.938 -1.442 1.00 44.84 88 GLN A N 1
ATOM 721 C CA . GLN A 1 88 ? -16.591 -10.703 -1.535 1.00 44.84 88 GLN A CA 1
ATOM 722 C C . GLN A 1 88 ? -15.948 -10.369 -2.881 1.00 44.84 88 GLN A C 1
ATOM 724 O O . GLN A 1 88 ? -16.251 -10.977 -3.906 1.00 44.84 88 GLN A O 1
ATOM 729 N N . GLU A 1 89 ? -15.148 -9.312 -2.915 1.00 57.28 89 GLU A N 1
ATOM 730 C CA . GLU A 1 89 ? -14.610 -8.833 -4.168 1.00 57.28 89 GLU A CA 1
ATOM 731 C C . GLU A 1 89 ? -13.534 -9.793 -4.654 1.00 57.28 89 GLU A C 1
ATOM 733 O O . GLU A 1 89 ? -12.622 -10.180 -3.923 1.00 57.28 89 GLU A O 1
ATOM 738 N N . SER A 1 90 ? -13.660 -10.157 -5.929 1.00 73.50 90 SER A N 1
ATOM 739 C CA . SER A 1 90 ? -12.654 -10.888 -6.684 1.00 73.50 90 SER A CA 1
ATOM 740 C C . SER A 1 90 ? -11.275 -10.264 -6.464 1.00 73.50 90 SER A C 1
ATOM 742 O O . SER A 1 90 ? -11.111 -9.056 -6.679 1.00 73.50 90 SER A O 1
ATOM 744 N N . MET A 1 91 ? -10.289 -11.083 -6.105 1.00 84.25 91 MET A N 1
ATOM 745 C CA . MET A 1 91 ? -8.885 -10.690 -6.195 1.00 84.25 91 MET A CA 1
ATOM 746 C C . MET A 1 91 ? -8.586 -10.295 -7.641 1.00 84.25 91 MET A C 1
ATOM 748 O O . MET A 1 91 ? -8.925 -11.035 -8.566 1.00 84.25 91 MET A O 1
ATOM 752 N N . GLY A 1 92 ? -8.001 -9.117 -7.836 1.00 87.94 92 GLY A N 1
ATOM 753 C CA . GLY A 1 92 ? -7.465 -8.711 -9.127 1.00 87.94 92 GLY A CA 1
ATOM 754 C C . GLY A 1 92 ? -5.952 -8.884 -9.155 1.00 87.94 92 GLY A C 1
ATOM 755 O O . GLY A 1 92 ? -5.297 -8.903 -8.110 1.00 87.94 92 GLY A O 1
ATOM 756 N N . GLU A 1 93 ? -5.409 -9.001 -10.358 1.00 94.06 93 GLU A N 1
ATOM 757 C CA . GLU A 1 93 ? -3.972 -8.978 -10.596 1.00 94.06 93 GLU A CA 1
ATOM 758 C C . GLU A 1 93 ? -3.585 -7.620 -11.164 1.00 94.06 93 GLU A C 1
ATOM 760 O O . GLU A 1 93 ? -4.235 -7.109 -12.078 1.00 94.06 93 GLU A O 1
ATOM 765 N N . TYR A 1 94 ? -2.543 -7.031 -10.594 1.00 94.69 94 TYR A N 1
ATOM 766 C CA . TYR A 1 94 ? -2.116 -5.678 -10.910 1.00 94.69 94 TYR A CA 1
ATOM 767 C C . TYR A 1 94 ? -0.603 -5.609 -11.011 1.00 94.69 94 TYR A C 1
ATOM 769 O O . TYR A 1 94 ? 0.111 -6.411 -10.414 1.00 94.69 94 TYR A O 1
ATOM 777 N N . TYR A 1 95 ? -0.122 -4.612 -11.734 1.00 94.56 95 TYR A N 1
ATOM 778 C CA . TYR A 1 95 ? 1.285 -4.272 -11.840 1.00 94.56 95 TYR A CA 1
ATOM 779 C C . TYR A 1 95 ? 1.560 -3.024 -11.014 1.00 94.56 95 TYR A C 1
ATOM 781 O O . TYR A 1 95 ? 0.838 -2.032 -11.147 1.00 94.56 95 TYR A O 1
ATOM 789 N N . LEU A 1 96 ? 2.611 -3.079 -10.202 1.00 92.69 96 LEU A N 1
ATOM 790 C CA . LEU A 1 96 ? 3.227 -1.948 -9.512 1.00 92.69 96 LEU A CA 1
ATOM 791 C C . LEU A 1 96 ? 4.686 -1.804 -9.965 1.00 92.69 96 LEU A C 1
ATOM 793 O O . LEU A 1 96 ? 5.257 -2.749 -10.516 1.00 92.69 96 LEU A O 1
ATOM 797 N N . SER A 1 97 ? 5.282 -0.636 -9.738 1.00 89.44 97 SER A N 1
ATOM 798 C CA . SER A 1 97 ? 6.696 -0.390 -10.033 1.00 89.44 97 SER A CA 1
ATOM 799 C C . SER A 1 97 ? 7.457 -0.019 -8.773 1.00 89.44 97 SER A C 1
ATOM 801 O O . SER A 1 97 ? 6.969 0.785 -7.978 1.00 89.44 97 SER A O 1
ATOM 803 N N . ILE A 1 98 ? 8.652 -0.585 -8.613 1.00 86.69 98 ILE A N 1
ATOM 804 C CA . ILE A 1 98 ? 9.568 -0.274 -7.517 1.00 86.69 98 ILE A CA 1
ATOM 805 C C . ILE A 1 98 ? 10.930 0.117 -8.091 1.00 86.69 98 ILE A C 1
ATOM 807 O O . ILE A 1 98 ? 11.520 -0.678 -8.831 1.00 86.69 98 ILE A O 1
ATOM 811 N N . PRO A 1 99 ? 11.459 1.308 -7.754 1.00 81.44 99 PRO A N 1
ATOM 812 C CA . PRO A 1 99 ? 12.823 1.654 -8.111 1.00 81.44 99 PRO A CA 1
ATOM 813 C C . PRO A 1 99 ? 13.795 0.743 -7.359 1.00 81.44 99 PRO A C 1
ATOM 815 O O . PRO A 1 99 ? 13.598 0.440 -6.181 1.00 81.44 99 PRO A O 1
ATOM 818 N N . PHE A 1 100 ? 14.870 0.335 -8.021 1.00 77.75 100 PHE A N 1
ATOM 819 C CA . PHE A 1 100 ? 15.923 -0.458 -7.398 1.00 77.75 100 PHE A CA 1
ATOM 820 C C . PHE A 1 100 ? 17.313 0.083 -7.729 1.00 77.75 100 PHE A C 1
ATOM 822 O O . PHE A 1 100 ? 17.512 0.791 -8.718 1.00 77.75 100 PHE A O 1
ATOM 829 N N . CYS A 1 101 ? 18.282 -0.254 -6.885 1.00 72.12 101 CYS A N 1
ATOM 830 C CA . CYS A 1 101 ? 19.694 0.032 -7.109 1.00 72.12 101 CYS A CA 1
ATOM 831 C C . CYS A 1 101 ? 20.583 -1.079 -6.536 1.00 72.12 101 CYS A C 1
ATOM 833 O O . CYS A 1 101 ? 20.143 -1.884 -5.709 1.00 72.12 101 CYS A O 1
ATOM 835 N N . GLU A 1 102 ? 21.852 -1.117 -6.947 1.00 68.25 102 GLU A N 1
ATOM 836 C CA . GLU A 1 102 ? 22.852 -1.890 -6.208 1.00 68.25 102 GLU A CA 1
ATOM 837 C C . GLU A 1 102 ? 23.081 -1.274 -4.833 1.00 68.25 102 GLU A C 1
ATOM 839 O O . GLU A 1 102 ? 23.156 -0.052 -4.672 1.00 68.25 102 GLU A O 1
ATOM 844 N N . LYS A 1 103 ? 23.232 -2.139 -3.833 1.00 64.44 103 LYS A N 1
ATOM 845 C CA . LYS A 1 103 ? 23.604 -1.750 -2.480 1.00 64.44 103 LYS A CA 1
ATOM 846 C C . LYS A 1 103 ? 25.008 -1.137 -2.495 1.00 64.44 103 LYS A C 1
ATOM 848 O O . LYS A 1 103 ? 26.007 -1.852 -2.483 1.00 64.44 103 LYS A O 1
ATOM 853 N N . GLY A 1 104 ? 25.071 0.192 -2.511 1.00 58.09 104 GLY A N 1
ATOM 854 C CA . GLY A 1 104 ? 26.277 0.952 -2.190 1.00 58.09 104 GLY A CA 1
ATOM 855 C C . GLY A 1 104 ? 26.468 1.066 -0.675 1.00 58.09 104 GLY A C 1
ATOM 856 O O . GLY A 1 104 ? 25.533 0.840 0.092 1.00 58.09 104 GLY A O 1
ATOM 857 N N . GLU A 1 105 ? 27.658 1.470 -0.227 1.00 46.22 105 GLU A N 1
ATOM 858 C CA . GLU A 1 105 ? 27.975 1.617 1.207 1.00 46.22 105 GLU A CA 1
ATOM 859 C C . GLU A 1 105 ? 27.094 2.656 1.944 1.00 46.22 105 GLU A C 1
ATOM 861 O O . GLU A 1 105 ? 27.091 2.667 3.168 1.00 46.22 105 GLU A O 1
ATOM 866 N N . ASN A 1 106 ? 26.302 3.481 1.232 1.00 45.75 106 ASN A N 1
ATOM 867 C CA . ASN A 1 106 ? 25.541 4.609 1.799 1.00 45.75 106 ASN A CA 1
ATOM 868 C C . ASN A 1 106 ? 24.108 4.827 1.241 1.00 45.75 106 ASN A C 1
ATOM 870 O O . ASN A 1 106 ? 23.555 5.918 1.393 1.00 45.75 106 ASN A O 1
ATOM 874 N N . SER A 1 107 ? 23.465 3.856 0.578 1.00 51.25 107 SER A N 1
ATOM 875 C CA . SER A 1 107 ? 22.113 4.080 0.024 1.00 51.25 107 SER A CA 1
ATOM 876 C C . SER A 1 107 ? 21.011 3.917 1.087 1.00 51.25 107 SER A C 1
ATOM 878 O O . SER A 1 107 ? 20.467 2.830 1.260 1.00 51.25 107 SER A O 1
ATOM 880 N N . ASN A 1 108 ? 20.658 5.004 1.780 1.00 51.28 108 ASN A N 1
ATOM 881 C CA . ASN A 1 108 ? 19.589 5.055 2.795 1.00 51.28 108 ASN A CA 1
ATOM 882 C C . ASN A 1 108 ? 18.225 5.518 2.238 1.00 51.28 108 ASN A C 1
ATOM 884 O O . ASN A 1 108 ? 17.443 6.141 2.957 1.00 51.28 108 ASN A O 1
ATOM 888 N N . TYR A 1 109 ? 17.921 5.268 0.962 1.00 59.59 109 TYR A N 1
ATOM 889 C CA . TYR A 1 109 ? 16.618 5.648 0.410 1.00 59.59 109 TYR A CA 1
ATOM 890 C C . TYR A 1 109 ? 15.544 4.643 0.856 1.00 59.59 109 TYR A C 1
ATOM 892 O O . TYR A 1 109 ? 15.620 3.481 0.464 1.00 59.59 109 TYR A O 1
ATOM 900 N N . PRO A 1 110 ? 14.535 5.057 1.650 1.00 60.62 110 PRO A N 1
ATOM 901 C CA . PRO A 1 110 ? 13.563 4.135 2.244 1.00 60.62 110 PRO A CA 1
ATOM 902 C C . PRO A 1 110 ? 12.596 3.513 1.227 1.00 60.62 110 PRO A C 1
ATOM 904 O O . PRO A 1 110 ? 11.934 2.534 1.557 1.00 60.62 110 PRO A O 1
ATOM 907 N N . ASP A 1 111 ? 12.530 4.072 0.015 1.00 68.94 111 ASP A N 1
ATOM 908 C CA . ASP A 1 111 ? 11.593 3.683 -1.043 1.00 68.94 111 ASP A CA 1
ATOM 909 C C . ASP A 1 111 ? 12.288 3.016 -2.247 1.00 68.94 111 ASP A C 1
ATOM 911 O O . ASP A 1 111 ? 11.649 2.775 -3.269 1.00 68.94 111 ASP A O 1
ATOM 915 N N . ILE A 1 112 ? 13.594 2.725 -2.147 1.00 74.69 112 ILE A N 1
ATOM 916 C CA . ILE A 1 112 ? 14.371 2.049 -3.196 1.00 74.69 112 ILE A CA 1
ATOM 917 C C . ILE A 1 112 ? 14.760 0.654 -2.715 1.00 74.69 112 ILE A C 1
ATOM 919 O O . ILE A 1 112 ? 15.332 0.489 -1.637 1.00 74.69 112 ILE A O 1
ATOM 923 N N . LEU A 1 113 ? 14.494 -0.359 -3.538 1.00 76.12 113 LEU A N 1
ATOM 924 C CA . LEU A 1 113 ? 14.940 -1.716 -3.260 1.00 76.12 113 LEU A CA 1
ATOM 925 C C . LEU A 1 113 ? 16.449 -1.828 -3.505 1.00 76.12 113 LEU A C 1
ATOM 927 O O . LEU A 1 113 ? 16.911 -1.748 -4.644 1.00 76.12 113 LEU A O 1
ATOM 931 N N . THR A 1 114 ? 17.223 -2.052 -2.445 1.00 73.88 114 THR A N 1
ATOM 932 C CA . THR A 1 114 ? 18.661 -2.314 -2.580 1.00 73.88 114 THR A CA 1
ATOM 933 C C . THR A 1 114 ? 18.903 -3.791 -2.864 1.00 73.88 114 THR A C 1
ATOM 935 O O . THR A 1 114 ? 18.497 -4.653 -2.080 1.00 73.88 114 THR A O 1
ATOM 938 N N . LEU A 1 115 ? 19.586 -4.089 -3.964 1.00 70.00 115 LEU A N 1
ATOM 939 C CA . LEU A 1 115 ? 19.977 -5.445 -4.341 1.00 70.00 115 LEU A CA 1
ATOM 940 C C . LEU A 1 115 ? 21.458 -5.687 -4.014 1.00 70.00 115 LEU A C 1
ATOM 942 O O . LEU A 1 115 ? 22.262 -4.755 -4.086 1.00 70.00 115 LEU A O 1
ATOM 946 N N . PRO A 1 116 ? 21.851 -6.913 -3.626 1.00 65.88 116 PRO A N 1
ATOM 947 C CA . PRO A 1 116 ? 23.250 -7.215 -3.352 1.00 65.88 116 PRO A CA 1
ATOM 948 C C . PRO A 1 116 ? 24.099 -6.996 -4.607 1.00 65.88 116 PRO A C 1
ATOM 950 O O . PRO A 1 116 ? 23.714 -7.417 -5.697 1.00 65.88 116 PRO A O 1
ATOM 953 N N . LYS A 1 117 ? 25.270 -6.371 -4.439 1.00 63.38 117 LYS A N 1
ATOM 954 C CA . LYS A 1 117 ? 26.275 -6.306 -5.498 1.00 63.38 117 LYS A CA 1
ATOM 955 C C . LYS A 1 117 ? 26.787 -7.713 -5.769 1.00 63.38 117 LYS A C 1
ATOM 957 O O . LYS A 1 117 ? 27.223 -8.400 -4.843 1.00 63.38 117 LYS A O 1
ATOM 962 N N . LEU A 1 118 ? 26.725 -8.134 -7.022 1.00 60.94 118 LEU A N 1
ATOM 963 C CA . LEU A 1 118 ? 27.092 -9.489 -7.395 1.00 60.94 118 LEU A CA 1
ATOM 964 C C . LEU A 1 118 ? 28.518 -9.607 -7.900 1.00 60.94 118 LEU A C 1
ATOM 966 O O . LEU A 1 118 ? 29.111 -8.652 -8.402 1.00 60.94 118 LEU A O 1
ATOM 970 N N . LYS A 1 119 ? 29.067 -10.815 -7.763 1.00 58.72 119 LYS A N 1
ATOM 971 C CA . LYS A 1 119 ? 30.291 -11.213 -8.455 1.00 58.72 119 LYS A CA 1
ATOM 972 C C . LYS A 1 119 ? 29.950 -11.555 -9.907 1.00 58.72 119 LYS A C 1
ATOM 974 O O . LYS A 1 119 ? 28.821 -11.938 -10.204 1.00 58.72 119 LYS A O 1
ATOM 979 N N . ASN A 1 120 ? 30.929 -11.408 -10.801 1.00 56.84 120 ASN A N 1
ATOM 980 C CA . ASN A 1 120 ? 30.766 -11.596 -12.246 1.00 56.84 120 ASN A CA 1
ATOM 981 C C . ASN A 1 120 ? 29.912 -12.832 -12.593 1.00 56.84 120 ASN A C 1
ATOM 983 O O . ASN A 1 120 ? 30.329 -13.960 -12.333 1.00 56.84 120 ASN A O 1
ATOM 987 N N . GLY A 1 121 ? 28.751 -12.599 -13.216 1.00 53.00 121 GLY A N 1
ATOM 988 C CA . GLY A 1 121 ? 27.876 -13.633 -13.779 1.00 53.00 121 GLY A CA 1
ATOM 989 C C . GLY A 1 121 ? 26.794 -14.201 -12.852 1.00 53.00 121 GLY A C 1
ATOM 990 O O . GLY A 1 121 ? 25.982 -14.996 -13.318 1.00 53.00 121 GLY A O 1
ATOM 991 N N . GLU A 1 122 ? 26.740 -13.816 -11.574 1.00 55.53 122 GLU A N 1
ATOM 992 C CA . GLU A 1 122 ? 25.616 -14.188 -10.702 1.00 55.53 122 GLU A CA 1
ATOM 993 C C . GLU A 1 122 ? 24.369 -13.333 -11.017 1.00 55.53 122 GLU A C 1
ATOM 995 O O . GLU A 1 122 ? 24.478 -12.208 -11.507 1.00 55.53 122 GLU A O 1
ATOM 1000 N N . LEU A 1 123 ? 23.172 -13.852 -10.716 1.00 53.47 123 LEU A N 1
ATOM 1001 C CA . LEU A 1 123 ? 21.885 -13.170 -10.935 1.00 53.47 123 LEU A CA 1
ATOM 1002 C C . LEU A 1 123 ? 21.311 -12.682 -9.600 1.00 53.47 123 LEU A C 1
ATOM 1004 O O . LEU A 1 123 ? 21.249 -13.486 -8.660 1.00 53.47 123 LEU A O 1
ATOM 1008 N N . PRO A 1 124 ? 20.900 -11.402 -9.452 1.00 60.50 124 PRO A N 1
ATOM 1009 C CA . PRO A 1 124 ? 20.490 -10.919 -8.138 1.00 60.50 124 PRO A CA 1
ATOM 1010 C C . PRO A 1 124 ? 19.191 -11.576 -7.724 1.00 60.50 124 PRO A C 1
ATOM 1012 O O . PRO A 1 124 ? 18.184 -11.534 -8.433 1.00 60.50 124 PRO A O 1
ATOM 1015 N N . ARG A 1 125 ? 19.213 -12.180 -6.537 1.00 67.75 125 ARG A N 1
ATOM 1016 C CA . ARG A 1 125 ? 18.005 -12.696 -5.907 1.00 67.75 125 ARG A CA 1
ATOM 1017 C C . ARG A 1 125 ? 17.272 -11.565 -5.218 1.00 67.75 125 ARG A C 1
ATOM 1019 O O . ARG A 1 125 ? 17.809 -10.938 -4.306 1.00 67.75 125 ARG A O 1
ATOM 1026 N N . VAL A 1 126 ? 16.043 -11.305 -5.661 1.00 71.88 126 VAL A N 1
ATOM 1027 C CA . VAL A 1 126 ? 15.153 -10.402 -4.935 1.00 71.88 126 VAL A CA 1
ATOM 1028 C C . VAL A 1 126 ? 14.772 -11.093 -3.636 1.00 71.88 126 VAL A C 1
ATOM 1030 O O . VAL A 1 126 ? 14.092 -12.117 -3.637 1.00 71.88 126 VAL A O 1
ATOM 1033 N N . ASN A 1 127 ? 15.217 -10.535 -2.515 1.00 78.94 127 ASN A N 1
ATOM 1034 C CA . ASN A 1 127 ? 14.733 -10.967 -1.217 1.00 78.94 127 ASN A CA 1
ATOM 1035 C C . ASN A 1 127 ? 13.262 -10.529 -1.083 1.00 78.94 127 ASN A C 1
ATOM 1037 O O . ASN A 1 127 ? 12.970 -9.340 -0.943 1.00 78.94 127 ASN A O 1
ATOM 1041 N N . LEU A 1 128 ? 12.341 -11.494 -1.146 1.00 82.44 128 LEU A N 1
ATOM 1042 C CA . LEU A 1 128 ? 10.897 -11.246 -1.094 1.00 82.44 128 LEU A CA 1
ATOM 1043 C C . LEU A 1 128 ? 10.453 -10.613 0.224 1.00 82.44 128 LEU A C 1
ATOM 1045 O O . LEU A 1 128 ? 9.551 -9.782 0.223 1.00 82.44 128 LEU A O 1
ATOM 1049 N N . GLU A 1 129 ? 11.074 -10.981 1.345 1.00 84.44 129 GLU A N 1
ATOM 1050 C CA . GLU A 1 129 ? 10.797 -10.352 2.637 1.00 84.44 129 GLU A CA 1
ATOM 1051 C C . GLU A 1 129 ? 11.179 -8.870 2.609 1.00 84.44 129 GLU A C 1
ATOM 1053 O O . GLU A 1 129 ? 10.390 -8.014 3.006 1.00 84.44 129 GLU A O 1
ATOM 1058 N N . HIS A 1 130 ? 12.351 -8.548 2.058 1.00 83.75 130 HIS A N 1
ATOM 1059 C CA . HIS A 1 130 ? 12.789 -7.164 1.906 1.00 83.75 130 HIS A CA 1
ATOM 1060 C C . HIS A 1 130 ? 11.855 -6.362 0.985 1.00 83.75 130 HIS A C 1
ATOM 1062 O O . HIS A 1 130 ? 11.470 -5.249 1.341 1.00 83.75 130 HIS A O 1
ATOM 1068 N N . LEU A 1 131 ? 11.428 -6.941 -0.144 1.00 86.88 131 LEU A N 1
ATOM 1069 C CA . LEU A 1 131 ? 10.455 -6.322 -1.050 1.00 86.88 131 LEU A CA 1
ATOM 1070 C C . LEU A 1 131 ? 9.109 -6.067 -0.357 1.00 86.88 131 LEU A C 1
ATOM 1072 O O . LEU A 1 131 ? 8.568 -4.969 -0.449 1.00 86.88 131 LEU A O 1
ATOM 1076 N N . VAL A 1 132 ? 8.572 -7.057 0.358 1.00 89.94 132 VAL A N 1
ATOM 1077 C CA . VAL A 1 132 ? 7.306 -6.918 1.092 1.00 89.94 132 VAL A CA 1
ATOM 1078 C C . VAL A 1 132 ? 7.419 -5.854 2.183 1.00 89.94 132 VAL A C 1
ATOM 1080 O O . VAL A 1 132 ? 6.512 -5.037 2.330 1.00 89.94 132 VAL A O 1
ATOM 1083 N N . ASN A 1 133 ? 8.538 -5.807 2.908 1.00 88.75 133 ASN A N 1
ATOM 1084 C CA . ASN A 1 133 ? 8.792 -4.773 3.910 1.00 88.75 133 ASN A CA 1
ATOM 1085 C C . ASN A 1 133 ? 8.845 -3.377 3.280 1.00 88.75 133 ASN A C 1
ATOM 1087 O O . ASN A 1 133 ? 8.246 -2.451 3.823 1.00 88.75 133 ASN A O 1
ATOM 1091 N N . LEU A 1 134 ? 9.494 -3.228 2.122 1.00 87.75 134 LEU A N 1
ATOM 1092 C CA . LEU A 1 134 ? 9.513 -1.974 1.368 1.00 87.75 134 LEU A CA 1
ATOM 1093 C C . LEU A 1 134 ? 8.090 -1.550 0.969 1.00 87.75 134 LEU A C 1
ATOM 1095 O O . LEU A 1 134 ? 7.658 -0.455 1.321 1.00 87.75 134 LEU A O 1
ATOM 1099 N N . LEU A 1 135 ? 7.329 -2.443 0.325 1.00 90.00 135 LEU A N 1
ATOM 1100 C CA . LEU A 1 135 ? 5.946 -2.183 -0.090 1.00 90.00 135 LEU A CA 1
ATOM 1101 C C . LEU A 1 135 ? 5.058 -1.775 1.088 1.00 90.00 135 LEU A C 1
ATOM 1103 O O . LEU A 1 135 ? 4.293 -0.819 0.981 1.00 90.00 135 LEU A O 1
ATOM 1107 N N . ASN A 1 136 ? 5.177 -2.469 2.219 1.00 91.00 136 ASN A N 1
ATOM 1108 C CA . ASN A 1 136 ? 4.413 -2.177 3.429 1.00 91.00 136 ASN A CA 1
ATOM 1109 C C . ASN A 1 136 ? 4.806 -0.836 4.050 1.00 91.00 136 ASN A C 1
ATOM 1111 O O . ASN A 1 136 ? 3.932 -0.076 4.463 1.00 91.00 136 ASN A O 1
ATOM 1115 N N . ASN A 1 137 ? 6.100 -0.514 4.078 1.00 87.94 137 ASN A N 1
ATOM 1116 C CA . ASN A 1 137 ? 6.591 0.763 4.587 1.00 87.94 137 ASN A CA 1
ATOM 1117 C C . ASN A 1 137 ? 6.111 1.938 3.729 1.00 87.94 137 ASN A C 1
ATOM 1119 O O . ASN A 1 137 ? 5.669 2.949 4.278 1.00 87.94 137 ASN A O 1
ATOM 1123 N N . THR A 1 138 ? 6.152 1.803 2.401 1.00 86.00 138 THR A N 1
ATOM 1124 C CA . THR A 1 138 ? 5.635 2.826 1.487 1.00 86.00 138 THR A CA 1
ATOM 1125 C C . THR A 1 138 ? 4.115 2.931 1.609 1.00 86.00 138 THR A C 1
ATOM 1127 O O . THR A 1 138 ? 3.596 4.024 1.825 1.00 86.00 138 THR A O 1
ATOM 1130 N N . CYS A 1 139 ? 3.392 1.805 1.586 1.00 87.31 139 CYS A N 1
ATOM 1131 C CA . CYS A 1 139 ? 1.931 1.785 1.685 1.00 87.31 139 CYS A CA 1
ATOM 1132 C C . CYS A 1 139 ? 1.412 2.288 3.044 1.00 87.31 139 CYS A C 1
ATOM 1134 O O . CYS A 1 139 ? 0.274 2.740 3.135 1.00 87.31 139 CYS A O 1
ATOM 1136 N N . ALA A 1 140 ? 2.216 2.241 4.112 1.00 83.69 140 ALA A N 1
ATOM 1137 C CA . ALA A 1 140 ? 1.861 2.809 5.414 1.00 83.69 140 ALA A CA 1
ATOM 1138 C C . ALA A 1 140 ? 1.857 4.349 5.425 1.00 83.69 140 ALA A C 1
ATOM 1140 O O . ALA A 1 140 ? 1.137 4.950 6.229 1.00 83.69 140 ALA A O 1
ATOM 1141 N N . LYS A 1 141 ? 2.654 4.974 4.549 1.00 80.31 141 LYS A N 1
ATOM 1142 C CA . LYS A 1 141 ? 2.874 6.429 4.485 1.00 80.31 141 LYS A CA 1
ATOM 1143 C C . LYS A 1 141 ? 2.155 7.098 3.320 1.00 80.31 141 LYS A C 1
ATOM 1145 O O . LYS A 1 141 ? 1.780 8.259 3.428 1.00 80.31 141 LYS A O 1
ATOM 1150 N N . THR A 1 142 ? 1.978 6.380 2.215 1.00 84.25 142 THR A N 1
ATOM 1151 C CA . THR A 1 142 ? 1.370 6.889 0.985 1.00 84.25 142 THR A CA 1
ATOM 1152 C C . THR A 1 142 ? 0.635 5.776 0.231 1.00 84.25 142 THR A C 1
ATOM 1154 O O . THR A 1 142 ? 0.562 4.630 0.674 1.00 84.25 142 THR A O 1
ATOM 1157 N N . THR A 1 143 ? 0.043 6.125 -0.901 1.00 86.81 143 THR A N 1
ATOM 1158 C CA . THR A 1 143 ? -0.628 5.216 -1.830 1.00 86.81 143 THR A CA 1
ATOM 1159 C C . THR A 1 143 ? 0.362 4.710 -2.875 1.00 86.81 143 THR A C 1
ATOM 1161 O O . THR A 1 143 ? 1.209 5.472 -3.341 1.00 86.81 143 THR A O 1
ATOM 1164 N N . LEU A 1 144 ? 0.231 3.459 -3.308 1.00 89.56 144 LEU A N 1
ATOM 1165 C CA . LEU A 1 144 ? 0.997 2.924 -4.432 1.00 89.56 144 LEU A CA 1
ATOM 1166 C C . LEU A 1 144 ? 0.164 3.011 -5.710 1.00 89.56 144 LEU A C 1
ATOM 1168 O O . LEU A 1 144 ? -1.008 2.625 -5.716 1.00 89.56 144 LEU A O 1
ATOM 1172 N N . ALA A 1 145 ? 0.771 3.492 -6.793 1.00 90.06 145 ALA A N 1
ATOM 1173 C CA . ALA A 1 145 ? 0.151 3.422 -8.107 1.00 90.06 145 ALA A CA 1
ATOM 1174 C C . ALA A 1 145 ? 0.175 1.977 -8.608 1.00 90.06 145 ALA A C 1
ATOM 1176 O O . ALA A 1 145 ? 1.201 1.293 -8.538 1.00 90.06 145 ALA A O 1
ATOM 1177 N N . VAL A 1 146 ? -0.948 1.525 -9.152 1.00 91.81 146 VAL A N 1
ATOM 1178 C CA . VAL A 1 146 ? -1.081 0.206 -9.759 1.00 91.81 146 VAL A CA 1
ATOM 1179 C C . VAL A 1 146 ? -1.844 0.289 -11.073 1.00 91.81 146 VAL A C 1
ATOM 1181 O O . VAL A 1 146 ? -2.660 1.180 -11.318 1.00 91.81 146 VAL A O 1
ATOM 1184 N N . THR A 1 147 ? -1.588 -0.672 -11.949 1.00 92.38 147 THR A N 1
ATOM 1185 C CA . THR A 1 147 ? -2.237 -0.755 -13.260 1.00 92.38 147 THR A CA 1
ATOM 1186 C C . THR A 1 147 ? -2.641 -2.184 -13.581 1.00 92.38 147 THR A C 1
ATOM 1188 O O . THR A 1 147 ? -2.149 -3.132 -12.980 1.00 92.38 147 THR A O 1
ATOM 1191 N N . LEU A 1 148 ? -3.558 -2.340 -14.534 1.00 90.88 148 LEU A N 1
ATOM 1192 C CA . LEU A 1 148 ? -4.028 -3.656 -14.974 1.00 90.88 148 LEU A CA 1
ATOM 1193 C C . LEU A 1 148 ? -3.040 -4.374 -15.903 1.00 90.88 148 LEU A C 1
ATOM 1195 O O . LEU A 1 148 ? -3.146 -5.584 -16.065 1.00 90.88 148 LEU A O 1
ATOM 1199 N N . THR A 1 149 ? -2.112 -3.652 -16.539 1.00 93.38 149 THR A N 1
ATOM 1200 C CA . THR A 1 149 ? -1.200 -4.233 -17.534 1.00 93.38 149 THR A CA 1
ATOM 1201 C C . THR A 1 149 ? 0.222 -3.713 -17.364 1.00 93.38 149 THR A C 1
ATOM 1203 O O . THR A 1 149 ? 0.432 -2.581 -16.916 1.00 93.38 149 THR A O 1
ATOM 1206 N N . LYS A 1 150 ? 1.200 -4.532 -17.764 1.00 93.12 150 LYS A N 1
ATOM 1207 C CA . LYS A 1 150 ? 2.626 -4.183 -17.749 1.00 93.12 150 LYS A CA 1
ATOM 1208 C C . LYS A 1 150 ? 2.885 -2.905 -18.553 1.00 93.12 150 LYS A C 1
ATOM 1210 O O . LYS A 1 150 ? 3.567 -2.002 -18.081 1.00 93.12 150 LYS A O 1
ATOM 1215 N N . GLU A 1 151 ? 2.290 -2.802 -19.739 1.00 93.25 151 GLU A N 1
ATOM 1216 C CA . GLU A 1 151 ? 2.511 -1.714 -20.699 1.00 93.25 151 GLU A CA 1
ATOM 1217 C C . GLU A 1 151 ? 2.037 -0.372 -20.140 1.00 93.25 151 GLU A C 1
ATOM 1219 O O . GLU A 1 151 ? 2.700 0.648 -20.330 1.00 93.25 151 GLU A O 1
ATOM 1224 N N . LYS A 1 152 ? 0.912 -0.365 -19.408 1.00 91.12 152 LYS A N 1
ATOM 1225 C CA . LYS A 1 152 ? 0.438 0.833 -18.709 1.00 91.12 152 LYS A CA 1
ATOM 1226 C C . LYS A 1 152 ? 1.427 1.269 -17.627 1.00 91.12 152 LYS A C 1
ATOM 1228 O O . LYS A 1 152 ? 1.728 2.457 -17.550 1.00 91.12 152 LYS A O 1
ATOM 1233 N N . MET A 1 153 ? 1.960 0.341 -16.827 1.00 91.31 153 MET A N 1
ATOM 1234 C CA . MET A 1 153 ? 2.966 0.684 -15.812 1.00 91.31 153 MET A CA 1
ATOM 1235 C C . MET A 1 153 ? 4.257 1.219 -16.445 1.00 91.31 153 MET A C 1
ATOM 1237 O O . MET A 1 153 ? 4.780 2.244 -16.018 1.00 91.31 153 MET A O 1
ATOM 1241 N N . VAL A 1 154 ? 4.730 0.586 -17.521 1.00 89.88 154 VAL A N 1
ATOM 1242 C CA . VAL A 1 154 ? 5.878 1.061 -18.311 1.00 89.88 154 VAL A CA 1
ATOM 1243 C C . VAL A 1 154 ? 5.635 2.473 -18.851 1.00 89.88 154 VAL A C 1
ATOM 1245 O O . VAL A 1 154 ? 6.523 3.326 -18.790 1.00 89.88 154 VAL A O 1
ATOM 1248 N N . ALA A 1 155 ? 4.436 2.757 -19.364 1.00 89.00 155 ALA A N 1
ATOM 1249 C CA . ALA A 1 155 ? 4.084 4.088 -19.849 1.00 89.00 155 ALA A CA 1
ATOM 1250 C C . ALA A 1 155 ? 4.125 5.139 -18.728 1.00 89.00 155 ALA A C 1
ATOM 1252 O O . ALA A 1 155 ? 4.662 6.221 -18.950 1.00 89.00 155 ALA A O 1
ATOM 1253 N N . ILE A 1 156 ? 3.624 4.806 -17.533 1.00 87.00 156 ILE A N 1
ATOM 1254 C CA . ILE A 1 156 ? 3.677 5.674 -16.347 1.00 87.00 156 ILE A CA 1
ATOM 1255 C C . ILE A 1 156 ? 5.124 5.936 -15.923 1.00 87.00 156 ILE A C 1
ATOM 1257 O O . ILE A 1 156 ? 5.516 7.092 -15.769 1.00 87.00 156 ILE A O 1
ATOM 1261 N N . ASN A 1 157 ? 5.939 4.885 -15.804 1.00 85.31 157 ASN A N 1
ATOM 1262 C CA . ASN A 1 157 ? 7.349 4.994 -15.420 1.00 85.31 157 ASN A CA 1
ATOM 1263 C C . ASN A 1 157 ? 8.135 5.920 -16.356 1.00 85.31 157 ASN A C 1
ATOM 1265 O O . ASN A 1 157 ? 9.002 6.672 -15.913 1.00 85.31 157 ASN A O 1
ATOM 1269 N N . ASN A 1 158 ? 7.801 5.911 -17.647 1.00 83.25 158 ASN A N 1
ATOM 1270 C CA . ASN A 1 158 ? 8.433 6.753 -18.657 1.00 83.25 158 ASN A CA 1
ATOM 1271 C C . ASN A 1 158 ? 8.059 8.241 -18.586 1.00 83.25 158 ASN A C 1
ATOM 1273 O O . ASN A 1 158 ? 8.665 9.038 -19.295 1.00 83.25 158 ASN A O 1
ATOM 1277 N N . LEU A 1 159 ? 7.109 8.656 -17.746 1.00 79.00 159 LEU A N 1
ATOM 1278 C CA . LEU A 1 159 ? 6.793 10.081 -17.553 1.00 79.00 159 LEU A CA 1
ATOM 1279 C C . LEU A 1 159 ? 7.803 10.797 -16.652 1.00 79.00 159 LEU A C 1
ATOM 1281 O O . LEU A 1 159 ? 7.868 12.027 -16.637 1.00 79.00 159 LEU A O 1
ATOM 1285 N N . HIS A 1 160 ? 8.614 10.039 -15.920 1.00 70.19 160 HIS A N 1
ATOM 1286 C CA . HIS A 1 160 ? 9.627 10.582 -15.032 1.00 70.19 160 HIS A CA 1
ATOM 1287 C C . HIS A 1 160 ? 10.826 11.150 -15.800 1.00 70.19 160 HIS A C 1
ATOM 1289 O O . HIS A 1 160 ? 11.274 10.584 -16.788 1.00 70.19 160 HIS A O 1
ATOM 1295 N N . LYS A 1 161 ? 11.394 12.258 -15.304 1.00 55.78 161 LYS A N 1
ATOM 1296 C CA . LYS A 1 161 ? 12.634 12.852 -15.848 1.00 55.78 161 LYS A CA 1
ATOM 1297 C C . LYS A 1 161 ? 13.917 12.170 -15.350 1.00 55.78 161 LYS A C 1
ATOM 1299 O O . LYS A 1 161 ? 14.969 12.343 -15.955 1.00 55.78 161 LYS A O 1
ATOM 1304 N N . PHE A 1 162 ? 13.844 11.433 -14.240 1.00 55.16 162 PHE A N 1
ATOM 1305 C CA . PHE A 1 162 ? 14.967 10.716 -13.635 1.00 55.16 162 PHE A CA 1
ATOM 1306 C C . PHE A 1 162 ? 14.561 9.261 -13.421 1.00 55.16 162 PHE A C 1
ATOM 1308 O O . PHE A 1 162 ? 13.585 9.000 -12.717 1.00 55.16 162 PHE A O 1
ATOM 1315 N N . HIS A 1 163 ? 15.294 8.328 -14.027 1.00 62.31 163 HIS A N 1
ATOM 1316 C CA . HIS A 1 163 ? 14.993 6.905 -13.933 1.00 62.31 163 HIS A CA 1
ATOM 1317 C C . HIS A 1 163 ? 16.053 6.209 -13.088 1.00 62.31 163 HIS A C 1
ATOM 1319 O O . HIS A 1 163 ? 17.199 6.071 -13.507 1.00 62.31 163 HIS A O 1
ATOM 1325 N N . TYR A 1 164 ? 15.652 5.746 -11.907 1.00 70.12 164 TYR A N 1
ATOM 1326 C CA . TYR A 1 164 ? 16.255 4.532 -11.370 1.00 70.12 164 TYR A CA 1
ATOM 1327 C C . TYR A 1 164 ? 15.776 3.348 -12.221 1.00 70.12 164 TYR A C 1
ATOM 1329 O O . TYR A 1 164 ? 14.647 3.401 -12.733 1.00 70.12 164 TYR A O 1
ATOM 1337 N N . PRO A 1 165 ? 16.575 2.279 -12.356 1.00 76.44 165 PRO A N 1
ATOM 1338 C CA . PRO A 1 165 ? 16.073 0.992 -12.817 1.00 76.44 165 PRO A CA 1
ATOM 1339 C C . PRO A 1 165 ? 14.789 0.609 -12.067 1.00 76.44 165 PRO A C 1
ATOM 1341 O O . PRO A 1 165 ? 14.646 0.892 -10.875 1.00 76.44 165 PRO A O 1
ATOM 1344 N N . GLN A 1 166 ? 13.824 0.027 -12.777 1.00 81.69 166 GLN A N 1
ATOM 1345 C CA . GLN A 1 166 ? 12.492 -0.275 -12.250 1.00 81.69 166 GLN A CA 1
ATOM 1346 C C . 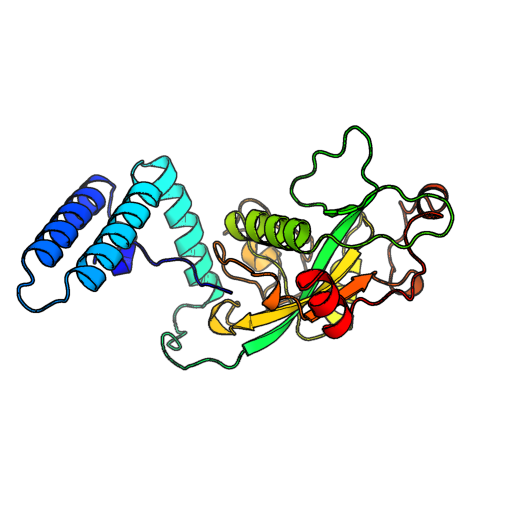GLN A 1 166 ? 12.253 -1.781 -12.262 1.00 81.69 166 GLN A C 1
ATOM 1348 O O . GLN A 1 166 ? 12.458 -2.437 -13.284 1.00 81.69 166 GLN A O 1
ATOM 1353 N N . LEU A 1 167 ? 11.771 -2.314 -11.143 1.00 85.75 167 LEU A N 1
ATOM 1354 C CA . LEU A 1 167 ? 11.163 -3.636 -11.087 1.00 85.75 167 LEU A CA 1
ATOM 1355 C C . LEU A 1 167 ? 9.656 -3.491 -11.246 1.00 85.75 167 LEU A C 1
ATOM 1357 O O . LEU A 1 167 ? 8.998 -2.799 -10.470 1.00 85.75 167 LEU A O 1
ATOM 1361 N N . LEU A 1 168 ? 9.113 -4.197 -12.226 1.00 90.31 168 LEU A N 1
ATOM 1362 C CA . LEU A 1 168 ? 7.689 -4.399 -12.409 1.00 90.31 168 LEU A CA 1
ATOM 1363 C C . LEU A 1 168 ? 7.286 -5.614 -11.579 1.00 90.31 168 LEU A C 1
ATOM 1365 O O . LEU A 1 168 ? 7.722 -6.739 -11.832 1.00 90.31 168 LEU A O 1
ATOM 1369 N N . VAL A 1 169 ? 6.463 -5.381 -10.565 1.00 92.56 169 VAL A N 1
ATOM 1370 C CA . VAL A 1 169 ? 5.990 -6.426 -9.660 1.00 92.56 169 VAL A CA 1
ATOM 1371 C C . VAL A 1 169 ? 4.520 -6.672 -9.955 1.00 92.56 169 VAL A C 1
ATOM 1373 O O . VAL A 1 169 ? 3.690 -5.767 -9.848 1.00 92.56 169 VAL A O 1
ATOM 1376 N N . ARG A 1 170 ? 4.186 -7.904 -10.331 1.00 95.44 170 ARG A N 1
ATOM 1377 C CA . ARG A 1 170 ? 2.800 -8.343 -10.483 1.00 95.44 170 ARG A CA 1
ATOM 1378 C C . ARG A 1 170 ? 2.312 -8.855 -9.138 1.00 95.44 170 ARG A C 1
ATOM 1380 O O . ARG A 1 170 ? 2.934 -9.736 -8.548 1.00 95.44 170 ARG A O 1
ATOM 1387 N N . VAL A 1 171 ? 1.203 -8.312 -8.655 1.00 94.94 171 VAL A N 1
ATOM 1388 C CA . VAL A 1 171 ? 0.661 -8.584 -7.321 1.00 94.94 171 VAL A CA 1
ATOM 1389 C C . VAL A 1 171 ? -0.833 -8.877 -7.358 1.00 94.94 171 VAL A C 1
ATOM 1391 O O . VAL A 1 171 ? -1.554 -8.407 -8.241 1.00 94.94 171 VAL A O 1
ATOM 1394 N N . LYS A 1 172 ? -1.316 -9.622 -6.364 1.00 93.62 172 LYS A N 1
ATOM 1395 C CA . LYS A 1 172 ? -2.743 -9.797 -6.090 1.00 93.62 172 LYS A CA 1
ATOM 1396 C C . LYS A 1 172 ? -3.220 -8.728 -5.119 1.00 93.62 172 LYS A C 1
ATOM 1398 O O . LYS A 1 172 ? -2.741 -8.657 -3.989 1.00 93.62 172 LYS A O 1
ATOM 1403 N N . ILE A 1 173 ? -4.208 -7.941 -5.533 1.00 91.50 173 ILE A N 1
ATOM 1404 C CA . ILE A 1 173 ? -4.827 -6.919 -4.684 1.00 91.50 173 ILE A CA 1
ATOM 1405 C C . ILE A 1 173 ? -6.346 -7.141 -4.677 1.00 91.50 173 ILE A C 1
ATOM 1407 O O . ILE A 1 173 ? -6.961 -7.259 -5.741 1.00 91.50 173 ILE A O 1
ATOM 1411 N N . PRO A 1 174 ? -6.990 -7.212 -3.502 1.00 88.31 174 PRO A N 1
ATOM 1412 C CA . PRO A 1 174 ? -8.440 -7.129 -3.420 1.00 88.31 174 PRO A CA 1
ATOM 1413 C C . PRO A 1 174 ? -8.923 -5.796 -4.002 1.00 88.31 174 PRO A C 1
ATOM 1415 O O . PRO A 1 174 ? -8.434 -4.742 -3.598 1.00 88.31 174 PRO A O 1
ATOM 1418 N N . LYS A 1 175 ? -9.903 -5.820 -4.910 1.00 84.44 175 LYS A N 1
ATOM 1419 C CA . LYS A 1 175 ? -10.403 -4.607 -5.588 1.00 84.44 175 LYS A CA 1
ATOM 1420 C C . LYS A 1 175 ? -10.790 -3.476 -4.614 1.00 84.44 175 LYS A C 1
ATOM 1422 O O . LYS A 1 175 ? -10.513 -2.317 -4.899 1.00 84.44 175 LYS A O 1
ATOM 1427 N N . HIS A 1 176 ? -11.297 -3.803 -3.427 1.00 81.38 176 HIS A N 1
ATOM 1428 C CA . HIS A 1 176 ? -11.763 -2.837 -2.429 1.00 81.38 176 HIS A CA 1
ATOM 1429 C C . HIS A 1 176 ? -10.613 -2.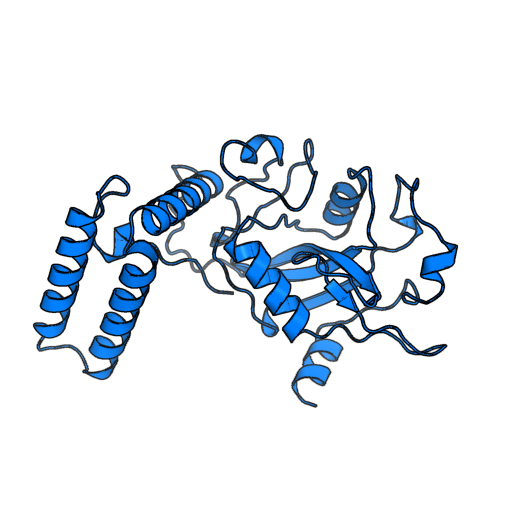092 -1.747 1.00 81.38 176 HIS A C 1
ATOM 1431 O O . HIS A 1 176 ? -10.849 -1.145 -0.989 1.00 81.38 176 HIS A O 1
ATOM 1437 N N . LEU A 1 177 ? -9.373 -2.543 -1.964 1.00 86.88 177 LEU A N 1
ATOM 1438 C CA . LEU A 1 177 ? -8.150 -1.862 -1.550 1.00 86.88 177 LEU A CA 1
ATOM 1439 C C . LEU A 1 177 ? -7.613 -0.910 -2.616 1.00 86.88 177 LEU A C 1
ATOM 1441 O O . LEU A 1 177 ? -6.566 -0.308 -2.397 1.00 86.88 177 LEU A O 1
ATOM 1445 N N . LEU A 1 178 ? -8.314 -0.755 -3.738 1.00 88.19 178 LEU A N 1
ATOM 1446 C CA . LEU A 1 178 ? -7.972 0.180 -4.798 1.00 88.19 178 LEU A CA 1
ATOM 1447 C C . LEU A 1 178 ? -8.946 1.352 -4.841 1.00 88.19 178 LEU A C 1
ATOM 1449 O O . LEU A 1 178 ? -10.067 1.297 -4.329 1.00 88.19 178 LEU A O 1
ATOM 1453 N N . SER A 1 179 ? -8.507 2.424 -5.488 1.00 88.31 179 SER A N 1
ATOM 1454 C CA . SER A 1 179 ? -9.372 3.523 -5.870 1.00 88.31 179 SER A CA 1
ATOM 1455 C C . SER A 1 179 ? -10.514 3.024 -6.758 1.00 88.31 179 SER A C 1
ATOM 1457 O O . SER A 1 179 ? -10.350 2.150 -7.607 1.00 88.31 179 SER A O 1
ATOM 1459 N N . SER A 1 180 ? -11.686 3.630 -6.590 1.00 84.12 180 SER A N 1
ATOM 1460 C CA . SER A 1 180 ? -12.897 3.303 -7.362 1.00 84.12 180 SER A CA 1
ATOM 1461 C C . SER A 1 180 ? -12.800 3.673 -8.849 1.00 84.12 180 SER A C 1
ATOM 1463 O O . SER A 1 180 ? -13.643 3.279 -9.654 1.00 84.12 180 SER A O 1
ATOM 1465 N N . ARG A 1 181 ? -11.786 4.462 -9.215 1.00 84.62 181 ARG A N 1
ATOM 1466 C CA . ARG A 1 181 ? -11.507 4.942 -10.570 1.00 84.62 181 ARG A CA 1
ATOM 1467 C C . ARG A 1 181 ? -10.015 5.188 -10.752 1.00 84.62 181 ARG A C 1
ATOM 1469 O O . ARG A 1 181 ? -9.290 5.344 -9.768 1.00 84.62 181 ARG A O 1
ATOM 1476 N N . GLU A 1 182 ? -9.575 5.272 -12.004 1.00 87.62 182 GLU A N 1
ATOM 1477 C CA . GLU A 1 182 ? -8.226 5.747 -12.310 1.00 87.62 182 GLU A CA 1
ATOM 1478 C C . GLU A 1 182 ? -8.118 7.252 -11.978 1.00 87.62 182 GLU A C 1
ATOM 1480 O O . GLU A 1 182 ? -9.002 8.045 -12.321 1.00 87.62 182 GLU A O 1
ATOM 1485 N N . LEU A 1 183 ? -7.043 7.645 -11.300 1.00 87.19 183 LEU A N 1
ATOM 1486 C CA . LEU A 1 183 ? -6.744 9.013 -10.871 1.00 87.19 183 LEU A CA 1
ATOM 1487 C C . LEU A 1 183 ? -5.335 9.387 -11.332 1.00 87.19 183 LEU A C 1
ATOM 1489 O O . LEU A 1 183 ? -4.446 8.528 -11.340 1.00 87.19 183 LEU A O 1
ATOM 1493 N N . SER A 1 184 ? -5.124 10.645 -11.704 1.00 87.31 184 SER A N 1
ATOM 1494 C CA . SER A 1 184 ? -3.778 11.197 -11.843 1.00 87.31 184 SER A CA 1
ATOM 1495 C C . SER A 1 184 ? -3.193 11.573 -10.487 1.00 87.31 184 SER A C 1
ATOM 1497 O O . SER A 1 184 ? -3.906 11.807 -9.514 1.00 87.31 184 SER A O 1
ATOM 1499 N N . GLU A 1 185 ? -1.872 11.696 -10.430 1.00 82.19 185 GLU A N 1
ATOM 1500 C CA . GLU A 1 185 ? -1.176 12.205 -9.248 1.00 82.19 185 GLU A CA 1
ATOM 1501 C C . GLU A 1 185 ? -1.653 13.626 -8.871 1.00 82.19 185 GLU A C 1
ATOM 1503 O O . GLU A 1 185 ? -1.853 13.933 -7.697 1.00 82.19 185 GLU A O 1
ATOM 1508 N N . SER A 1 186 ? -1.932 14.478 -9.869 1.00 83.12 186 SER A N 1
ATOM 1509 C CA . SER A 1 186 ? -2.520 15.820 -9.688 1.00 83.12 186 SER A CA 1
ATOM 1510 C C . SER A 1 186 ? -3.878 15.810 -8.985 1.00 83.12 186 SER A C 1
ATOM 1512 O O . SER A 1 186 ? -4.163 16.726 -8.217 1.00 83.12 186 SER A O 1
ATOM 1514 N N . GLU A 1 187 ? -4.690 14.767 -9.174 1.00 86.69 187 GLU A N 1
ATOM 1515 C CA . GLU A 1 187 ? -5.950 14.591 -8.441 1.00 86.69 187 GLU A CA 1
ATOM 1516 C C . GLU A 1 187 ? -5.727 14.196 -6.965 1.00 86.69 187 GLU A C 1
ATOM 1518 O O . GLU A 1 187 ? -6.652 14.312 -6.162 1.00 86.69 187 GLU A O 1
ATOM 1523 N N . ILE A 1 188 ? -4.522 13.746 -6.592 1.00 82.62 188 ILE A N 1
ATOM 1524 C CA . ILE A 1 188 ? -4.187 13.232 -5.252 1.00 82.62 188 ILE A CA 1
ATOM 1525 C C . ILE A 1 188 ? -3.335 14.224 -4.451 1.00 82.62 188 ILE A C 1
ATOM 1527 O O . ILE A 1 188 ? -3.440 14.238 -3.228 1.00 82.62 188 ILE A O 1
ATOM 1531 N N . TYR A 1 189 ? -2.558 15.100 -5.103 1.00 77.38 189 TYR A N 1
ATOM 1532 C CA . TYR A 1 189 ? -1.668 16.085 -4.457 1.00 77.38 189 TYR A CA 1
ATOM 1533 C C . TYR A 1 189 ? -2.330 16.926 -3.348 1.00 77.38 189 TYR A C 1
ATOM 1535 O O . TYR A 1 189 ? -1.656 17.343 -2.414 1.00 77.38 189 TYR A O 1
ATOM 1543 N N . GLY A 1 190 ? -3.647 17.157 -3.403 1.00 71.06 190 GLY A N 1
ATOM 1544 C CA . GLY A 1 190 ? -4.386 17.860 -2.342 1.00 71.06 190 GLY A CA 1
ATOM 1545 C C . GLY A 1 190 ? -4.639 17.043 -1.064 1.00 71.06 190 GLY A C 1
ATOM 1546 O O . GLY A 1 190 ? -5.214 17.568 -0.112 1.00 71.06 190 GLY A O 1
ATOM 1547 N N . HIS A 1 191 ? -4.258 15.763 -1.041 1.00 72.94 191 HIS A N 1
ATOM 1548 C CA . HIS A 1 191 ? -4.634 14.791 -0.011 1.00 72.94 191 HIS A CA 1
ATOM 1549 C C . HIS A 1 191 ? -3.464 13.959 0.546 1.00 72.94 191 HIS A C 1
ATOM 1551 O O . HIS A 1 191 ? -3.668 13.206 1.498 1.00 72.94 191 HIS A O 1
ATOM 1557 N N . VAL A 1 192 ? -2.256 14.082 -0.012 1.00 69.19 192 VAL A N 1
ATOM 1558 C CA . VAL A 1 192 ? -1.039 13.378 0.435 1.00 69.19 192 VAL A CA 1
ATOM 1559 C C . VAL A 1 192 ? 0.157 14.318 0.437 1.00 69.19 192 VAL A C 1
ATOM 1561 O O . VAL A 1 192 ? 0.274 15.188 -0.419 1.00 69.19 192 VAL A O 1
ATOM 1564 N N . GLU A 1 193 ? 1.070 14.114 1.382 1.00 57.88 193 GLU A N 1
ATOM 1565 C CA . GLU A 1 193 ? 2.298 14.913 1.491 1.00 57.88 193 GLU A CA 1
ATOM 1566 C C . GLU A 1 193 ? 3.369 14.488 0.477 1.00 57.88 193 GLU A C 1
ATOM 1568 O O . GLU A 1 193 ? 4.214 15.292 0.091 1.00 57.88 193 GLU A O 1
ATOM 1573 N N . GLN A 1 194 ? 3.337 13.228 0.031 1.00 61.38 194 GLN A N 1
ATOM 1574 C CA . GLN A 1 194 ? 4.343 12.669 -0.865 1.00 61.38 194 GLN A CA 1
ATOM 1575 C C . GLN A 1 194 ? 3.746 11.565 -1.738 1.00 61.38 194 GLN A C 1
ATOM 1577 O O . GLN A 1 194 ? 3.035 10.687 -1.241 1.00 61.38 194 GLN A O 1
ATOM 1582 N N . ILE A 1 195 ? 4.067 11.586 -3.032 1.00 62.03 195 ILE A N 1
ATOM 1583 C CA . ILE A 1 195 ? 3.695 10.540 -3.987 1.00 62.03 195 ILE A CA 1
ATOM 1584 C C . ILE A 1 195 ? 4.977 9.928 -4.546 1.00 62.03 195 ILE A C 1
ATOM 1586 O O . ILE A 1 195 ? 5.929 10.638 -4.866 1.00 62.03 195 ILE A O 1
ATOM 1590 N N . SER A 1 196 ? 5.031 8.596 -4.601 1.00 57.53 196 SER A N 1
ATOM 1591 C CA . SER A 1 196 ? 6.224 7.854 -5.025 1.00 57.53 196 SER A CA 1
ATOM 1592 C C . SER A 1 196 ? 6.458 7.897 -6.539 1.00 57.53 196 SER A C 1
ATOM 1594 O O . SER A 1 196 ? 7.590 7.728 -6.989 1.00 57.53 196 SER A O 1
ATOM 1596 N N . LEU A 1 197 ? 5.407 8.148 -7.328 1.00 62.09 197 LEU A N 1
ATOM 1597 C CA . LEU A 1 197 ? 5.448 8.196 -8.789 1.00 62.09 197 LEU A CA 1
ATOM 1598 C C . LEU A 1 197 ? 4.943 9.552 -9.307 1.00 62.09 197 LEU A C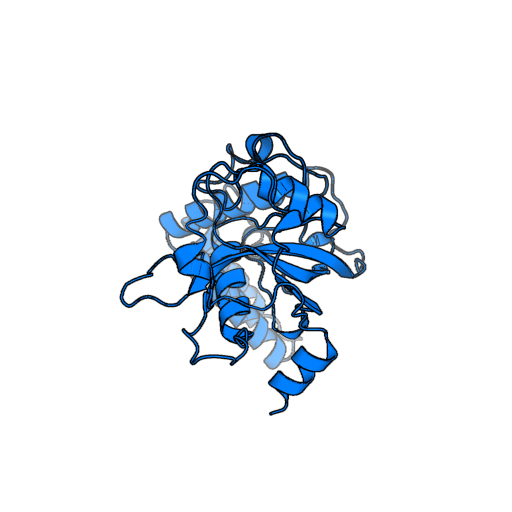 1
ATOM 1600 O O . LEU A 1 197 ? 3.807 9.933 -9.043 1.00 62.09 197 LEU A O 1
ATOM 1604 N N . ASN A 1 198 ? 5.786 10.239 -10.083 1.00 61.66 198 ASN A N 1
ATOM 1605 C CA . ASN A 1 198 ? 5.539 11.511 -10.760 1.00 61.66 198 ASN A CA 1
ATOM 1606 C C . ASN A 1 198 ? 4.725 11.267 -12.045 1.00 61.66 198 ASN A C 1
ATOM 1608 O O . ASN A 1 198 ? 5.170 11.519 -13.168 1.00 61.66 198 ASN A O 1
ATOM 1612 N N . ALA A 1 199 ? 3.539 10.691 -11.867 1.00 65.81 199 ALA A N 1
ATOM 1613 C CA . ALA A 1 199 ? 2.551 10.406 -12.897 1.00 65.81 199 ALA A CA 1
ATOM 1614 C C . ALA A 1 199 ? 1.565 11.579 -13.057 1.00 65.81 199 ALA A C 1
ATOM 1616 O O . ALA A 1 199 ? 0.356 11.375 -13.190 1.00 65.81 199 ALA A O 1
ATOM 1617 N N . SER A 1 200 ? 2.073 12.815 -13.026 1.00 70.00 200 SER A N 1
ATOM 1618 C CA . SER A 1 200 ? 1.288 14.059 -12.923 1.00 70.00 200 SER A CA 1
ATOM 1619 C C . SER A 1 200 ? 0.071 14.151 -13.852 1.00 70.00 200 SER A C 1
ATOM 1621 O O . SER A 1 200 ? -0.974 14.658 -13.434 1.00 70.00 200 SER A O 1
ATOM 1623 N N . SER A 1 201 ? 0.169 13.631 -15.079 1.00 74.19 201 SER A N 1
ATOM 1624 C CA . SER A 1 201 ? -0.891 13.667 -16.097 1.00 74.19 201 SER A CA 1
ATOM 1625 C C . SER A 1 201 ? -1.527 12.312 -16.429 1.00 74.19 201 SER A C 1
ATOM 1627 O O . SER A 1 201 ? -2.528 12.280 -17.146 1.00 74.19 201 SER A O 1
ATOM 1629 N N . TYR A 1 202 ? -0.985 11.196 -15.934 1.00 82.56 202 TYR A N 1
ATOM 1630 C CA . TYR A 1 202 ? -1.443 9.857 -16.313 1.00 82.56 202 TYR A CA 1
ATOM 1631 C C . TYR A 1 202 ? -2.302 9.247 -15.226 1.00 82.56 202 TYR A C 1
ATOM 1633 O O . TYR A 1 202 ? -1.998 9.347 -14.040 1.00 82.56 202 TYR A O 1
ATOM 1641 N N . ARG A 1 203 ? -3.389 8.601 -15.638 1.00 86.44 203 ARG A N 1
ATOM 1642 C CA . ARG A 1 203 ? -4.372 8.053 -14.710 1.00 86.44 203 ARG A CA 1
ATOM 1643 C C . ARG A 1 203 ? -4.077 6.582 -14.452 1.00 86.44 203 ARG A C 1
ATOM 1645 O O . ARG A 1 203 ? -3.817 5.818 -15.379 1.00 86.44 203 ARG A O 1
ATOM 1652 N N . CYS A 1 204 ? -4.111 6.194 -13.186 1.00 88.62 204 CYS A N 1
ATOM 1653 C CA . CYS A 1 204 ? -3.909 4.819 -12.741 1.00 88.62 204 CYS A CA 1
ATOM 1654 C C . CYS A 1 204 ? -4.759 4.519 -11.506 1.00 88.62 204 CYS A C 1
ATOM 1656 O O . CYS A 1 204 ? -5.362 5.420 -10.922 1.00 88.62 204 CYS A O 1
ATOM 1658 N N . LEU A 1 205 ? -4.861 3.245 -11.137 1.00 90.50 205 LEU A N 1
ATOM 1659 C CA . LEU A 1 205 ? -5.498 2.861 -9.882 1.00 90.50 205 LEU A CA 1
ATOM 1660 C C . LEU A 1 205 ? -4.516 3.109 -8.733 1.00 90.50 205 LEU A C 1
ATOM 1662 O O . LEU A 1 205 ? -3.307 2.996 -8.913 1.00 90.50 205 LEU A O 1
ATOM 1666 N N . TRP A 1 206 ? -5.034 3.413 -7.549 1.00 89.94 206 TRP A N 1
ATOM 1667 C CA . TRP A 1 206 ? -4.215 3.699 -6.370 1.00 89.94 206 TRP A CA 1
ATOM 1668 C C . TRP A 1 206 ? -4.608 2.806 -5.208 1.00 89.94 206 TRP A C 1
ATOM 1670 O O . TRP A 1 206 ? -5.797 2.655 -4.929 1.00 89.94 206 TRP A O 1
ATOM 1680 N N . THR A 1 207 ? -3.630 2.220 -4.521 1.00 89.31 207 THR A N 1
ATOM 1681 C CA . THR A 1 207 ? -3.893 1.436 -3.309 1.00 89.31 207 THR A CA 1
ATOM 1682 C C . THR A 1 207 ? -4.289 2.339 -2.149 1.00 89.31 207 THR A C 1
ATOM 1684 O O . THR A 1 207 ? -3.824 3.472 -2.048 1.00 89.31 207 THR A O 1
ATOM 1687 N N . LEU A 1 208 ? -5.106 1.833 -1.228 1.00 87.06 208 LEU A N 1
ATOM 1688 C CA . LEU A 1 208 ? -5.405 2.541 0.016 1.00 87.06 208 LEU A CA 1
ATOM 1689 C C . LEU A 1 208 ? -4.170 2.622 0.910 1.00 87.06 208 LEU A C 1
ATOM 1691 O O . LEU A 1 208 ? -3.401 1.663 1.025 1.00 87.06 208 LEU A O 1
ATOM 1695 N N . ILE A 1 209 ? -4.037 3.741 1.614 1.00 86.31 209 ILE A N 1
ATOM 1696 C CA . ILE A 1 209 ? -2.985 3.921 2.610 1.00 86.31 209 ILE A CA 1
ATOM 1697 C C . ILE A 1 209 ? -3.246 3.019 3.825 1.00 86.31 209 ILE A C 1
ATOM 1699 O O . ILE A 1 209 ? -4.384 2.872 4.284 1.00 86.31 209 ILE A O 1
ATOM 1703 N N . GLY A 1 210 ? -2.183 2.425 4.362 1.00 83.38 210 GLY A N 1
ATOM 1704 C CA . GLY A 1 210 ? -2.209 1.530 5.519 1.00 83.38 210 GLY A CA 1
ATOM 1705 C C . GLY A 1 210 ? -2.532 0.067 5.206 1.00 83.38 210 GLY A C 1
ATOM 1706 O O . GLY A 1 210 ? -2.728 -0.706 6.142 1.00 83.38 210 GLY A O 1
ATOM 1707 N N . CYS A 1 211 ? -2.597 -0.332 3.933 1.00 87.62 211 CYS A N 1
ATOM 1708 C CA . CYS A 1 211 ? -2.695 -1.747 3.579 1.00 87.62 211 CYS A CA 1
ATOM 1709 C C . CYS A 1 211 ? -1.351 -2.463 3.737 1.00 87.62 211 CYS A C 1
ATOM 1711 O O . CYS A 1 211 ? -0.293 -1.843 3.631 1.00 87.62 211 CYS A O 1
ATOM 1713 N N . SER A 1 212 ? -1.398 -3.783 3.925 1.00 90.69 212 SER A N 1
ATOM 1714 C CA . SER A 1 212 ? -0.193 -4.615 3.987 1.00 90.69 212 SER A CA 1
ATOM 1715 C C . SER A 1 212 ? -0.238 -5.806 3.036 1.00 90.69 212 SER A C 1
ATOM 1717 O O . SER A 1 212 ? -1.220 -6.553 2.995 1.00 90.69 212 SER A O 1
ATOM 1719 N N . PHE A 1 213 ? 0.851 -5.972 2.293 1.00 92.12 213 PHE A N 1
ATOM 1720 C CA . PHE A 1 213 ? 1.202 -7.094 1.438 1.00 92.12 213 PHE A CA 1
ATOM 1721 C C . PHE A 1 213 ? 1.848 -8.223 2.252 1.00 92.12 213 PHE A C 1
ATOM 1723 O O . PHE A 1 213 ? 2.544 -7.988 3.244 1.00 92.12 213 PHE A O 1
ATOM 1730 N N . SER A 1 214 ? 1.650 -9.454 1.791 1.00 91.94 214 SER A N 1
ATOM 1731 C CA . SER A 1 214 ? 2.417 -10.643 2.167 1.00 91.94 214 SER A CA 1
ATOM 1732 C C . SER A 1 214 ? 3.195 -11.184 0.969 1.00 91.94 214 SER A C 1
ATOM 1734 O O . SER A 1 214 ? 2.896 -10.860 -0.176 1.00 91.94 214 SER A O 1
ATOM 1736 N N . GLN A 1 215 ? 4.168 -12.066 1.211 1.00 89.88 215 GLN A N 1
ATOM 1737 C CA . GLN A 1 215 ? 4.947 -12.694 0.132 1.00 89.88 215 GLN A CA 1
ATOM 1738 C C . GLN A 1 215 ? 4.057 -13.444 -0.871 1.00 89.88 215 GLN A C 1
ATOM 1740 O O . GLN A 1 215 ? 4.286 -13.374 -2.071 1.00 89.88 215 GLN A O 1
ATOM 1745 N N . SER A 1 216 ? 2.985 -14.084 -0.393 1.00 90.00 216 SER A N 1
ATOM 1746 C CA . SER A 1 216 ? 1.987 -14.765 -1.230 1.00 90.00 216 SER A CA 1
ATOM 1747 C C . SER A 1 216 ? 1.150 -13.838 -2.121 1.00 90.00 216 SER A C 1
ATOM 1749 O O . SER A 1 216 ? 0.476 -14.324 -3.031 1.00 90.00 216 SER A O 1
ATOM 1751 N N . ASP A 1 217 ? 1.166 -12.524 -1.869 1.00 92.25 217 ASP A N 1
ATOM 1752 C CA . ASP A 1 217 ? 0.515 -11.546 -2.741 1.00 92.25 217 ASP A CA 1
ATOM 1753 C C . ASP A 1 217 ? 1.376 -11.251 -3.985 1.00 92.25 217 ASP A C 1
ATOM 1755 O O . ASP A 1 217 ? 0.850 -10.722 -4.962 1.00 92.25 217 ASP A O 1
ATOM 1759 N N . ILE A 1 218 ? 2.671 -11.598 -3.985 1.00 92.56 218 ILE A N 1
ATOM 1760 C CA . ILE A 1 218 ? 3.591 -11.381 -5.108 1.00 92.56 218 ILE A CA 1
ATOM 1761 C C . ILE A 1 218 ? 3.486 -12.549 -6.099 1.00 92.56 218 ILE A C 1
ATOM 1763 O O . ILE A 1 218 ? 3.695 -13.704 -5.736 1.00 92.56 218 ILE A O 1
ATOM 1767 N N . LEU A 1 219 ? 3.164 -12.250 -7.359 1.00 90.69 219 LEU A N 1
ATOM 1768 C CA . LEU A 1 219 ? 3.000 -13.246 -8.424 1.00 90.69 219 LEU A CA 1
ATOM 1769 C C . LEU A 1 219 ? 4.223 -13.375 -9.314 1.00 90.69 219 LEU A C 1
ATOM 1771 O O . LEU A 1 219 ? 4.597 -14.492 -9.668 1.00 90.69 219 LEU A O 1
ATOM 1775 N N . SER A 1 220 ? 4.811 -12.246 -9.694 1.00 90.25 220 SER A N 1
ATOM 1776 C CA . SER A 1 220 ? 6.036 -12.220 -10.480 1.00 90.25 220 SER A CA 1
ATOM 1777 C C . SER A 1 220 ? 6.789 -10.912 -10.280 1.00 90.25 220 SER A C 1
ATOM 1779 O O . SER A 1 220 ? 6.204 -9.887 -9.916 1.00 90.25 220 SER A O 1
ATOM 1781 N N . ILE A 1 221 ? 8.095 -10.951 -10.525 1.00 87.81 221 ILE A N 1
ATOM 1782 C CA . ILE A 1 221 ? 8.971 -9.779 -10.508 1.00 87.81 221 ILE A CA 1
ATOM 1783 C C . ILE A 1 221 ? 9.772 -9.795 -11.804 1.00 87.81 221 ILE A C 1
ATOM 1785 O O . ILE A 1 221 ? 10.331 -10.821 -12.189 1.00 87.81 221 ILE A O 1
ATOM 1789 N N . THR A 1 222 ? 9.793 -8.674 -12.512 1.00 85.25 222 THR A N 1
ATOM 1790 C CA . THR A 1 222 ? 10.453 -8.551 -13.814 1.00 85.25 222 THR A CA 1
ATOM 1791 C C . THR A 1 222 ? 11.074 -7.164 -13.927 1.00 85.25 222 THR A C 1
ATOM 1793 O O . THR A 1 222 ? 10.382 -6.185 -13.644 1.00 85.25 222 THR A O 1
ATOM 1796 N N . PRO A 1 223 ? 12.350 -7.031 -14.315 1.00 80.81 223 PRO A N 1
ATOM 1797 C CA . PRO A 1 223 ? 12.929 -5.727 -14.582 1.00 80.81 223 PRO A CA 1
ATOM 1798 C C . PRO A 1 223 ? 12.248 -5.126 -15.813 1.00 80.81 223 PRO A C 1
ATOM 1800 O O . PRO A 1 223 ? 11.850 -5.832 -16.738 1.00 80.81 223 PRO A O 1
ATOM 1803 N N . MET A 1 224 ? 12.094 -3.811 -15.827 1.00 82.50 224 MET A N 1
ATOM 1804 C CA . MET A 1 224 ? 11.744 -3.113 -17.058 1.00 82.50 224 MET A CA 1
ATOM 1805 C C . MET A 1 224 ? 12.921 -3.236 -18.041 1.00 82.50 224 MET A C 1
ATOM 1807 O O . MET A 1 224 ? 14.070 -3.009 -17.656 1.00 82.50 224 MET A O 1
ATOM 1811 N N . ALA A 1 225 ? 12.644 -3.628 -19.284 1.00 79.31 225 ALA A N 1
ATOM 1812 C CA . ALA A 1 225 ? 13.678 -3.865 -20.290 1.00 79.31 225 ALA A CA 1
ATOM 1813 C C . ALA A 1 225 ? 14.296 -2.541 -20.773 1.00 79.31 225 ALA A C 1
ATOM 1815 O O . ALA A 1 225 ? 13.658 -1.488 -20.684 1.00 79.31 225 ALA A O 1
ATOM 1816 N N . ILE A 1 226 ? 15.530 -2.564 -21.296 1.00 74.69 226 ILE A N 1
ATOM 1817 C CA . ILE A 1 226 ? 16.225 -1.335 -21.737 1.00 74.69 226 ILE A CA 1
ATOM 1818 C C . ILE A 1 226 ? 15.403 -0.600 -22.796 1.00 74.69 226 ILE A C 1
ATOM 1820 O O . ILE A 1 226 ? 15.211 0.611 -22.707 1.00 74.69 226 ILE A O 1
ATOM 1824 N N . GLU A 1 227 ? 14.898 -1.332 -23.782 1.00 79.06 227 GLU A N 1
ATOM 1825 C CA . GLU A 1 227 ? 14.112 -0.810 -24.896 1.00 79.06 227 GLU A CA 1
ATOM 1826 C C . GLU A 1 227 ? 12.773 -0.200 -24.461 1.00 79.06 227 GLU A C 1
ATOM 1828 O O . GLU A 1 227 ? 12.171 0.576 -25.205 1.00 79.06 227 GLU A O 1
ATOM 1833 N N . GLU A 1 228 ? 12.306 -0.513 -23.250 1.00 83.62 228 GLU A N 1
ATOM 1834 C CA . GLU A 1 228 ? 11.089 0.065 -22.694 1.00 83.62 228 GLU A CA 1
ATOM 1835 C C . GLU A 1 228 ? 11.321 1.495 -22.166 1.00 83.62 228 GLU A C 1
ATOM 1837 O O . GLU A 1 228 ? 10.346 2.237 -22.019 1.00 83.62 228 GLU A O 1
ATOM 1842 N N . TYR A 1 229 ? 12.566 1.925 -21.912 1.00 80.44 229 TYR A N 1
ATOM 1843 C CA . TYR A 1 229 ? 12.889 3.275 -21.425 1.00 80.44 229 TYR A CA 1
ATOM 1844 C C . TYR A 1 229 ? 12.932 4.316 -22.554 1.00 80.44 229 TYR A C 1
ATOM 1846 O O . TYR A 1 229 ? 13.667 4.181 -23.528 1.00 80.44 229 TYR A O 1
ATOM 1854 N N . LYS A 1 230 ? 12.178 5.413 -22.398 1.00 77.00 230 LYS A N 1
ATOM 1855 C CA . LYS A 1 230 ? 12.015 6.466 -23.423 1.00 77.00 230 LYS A CA 1
ATOM 1856 C C . LYS A 1 230 ? 12.736 7.780 -23.114 1.00 77.00 230 LYS A C 1
ATOM 1858 O O . LYS A 1 230 ? 13.102 8.490 -24.043 1.00 77.00 230 LYS A O 1
ATOM 1863 N N . ASN A 1 231 ? 12.945 8.115 -21.838 1.00 60.97 231 ASN A N 1
ATOM 1864 C CA . ASN A 1 231 ? 13.518 9.398 -21.404 1.00 60.97 231 ASN A CA 1
ATOM 1865 C C . ASN A 1 231 ? 14.896 9.207 -20.741 1.00 60.97 231 ASN A C 1
ATOM 1867 O O . ASN A 1 231 ? 15.151 9.592 -19.601 1.00 60.97 231 ASN A O 1
ATOM 1871 N N . SER A 1 232 ? 15.826 8.589 -21.465 1.00 51.16 232 SER A N 1
ATOM 1872 C CA . SER A 1 232 ? 17.206 8.376 -21.028 1.00 51.16 232 SER A CA 1
ATOM 1873 C C . SER A 1 232 ? 18.025 9.675 -21.070 1.00 51.16 232 SER A C 1
ATOM 1875 O O . SER A 1 232 ? 18.554 10.041 -22.116 1.00 51.16 232 SER A O 1
ATOM 1877 N N . THR A 1 233 ? 18.190 10.372 -19.941 1.00 42.41 233 THR A N 1
ATOM 1878 C CA . THR A 1 233 ? 19.271 11.382 -19.807 1.00 42.41 233 THR A CA 1
ATOM 1879 C C . THR A 1 233 ? 20.148 11.235 -18.561 1.00 42.41 233 THR A C 1
ATOM 1881 O O . THR A 1 233 ? 21.043 12.049 -18.358 1.00 42.41 233 THR A O 1
ATOM 1884 N N . ARG A 1 234 ? 19.979 10.183 -17.745 1.00 41.62 234 ARG A N 1
ATOM 1885 C CA . ARG A 1 234 ? 20.906 9.870 -16.632 1.00 41.62 234 ARG A CA 1
ATOM 1886 C C . ARG A 1 234 ? 21.194 8.381 -16.431 1.00 41.62 234 ARG A C 1
ATOM 1888 O O . ARG A 1 234 ? 21.619 7.985 -15.353 1.00 41.62 234 ARG A O 1
ATOM 1895 N N . PHE A 1 235 ? 20.982 7.554 -17.450 1.00 48.22 235 PHE A N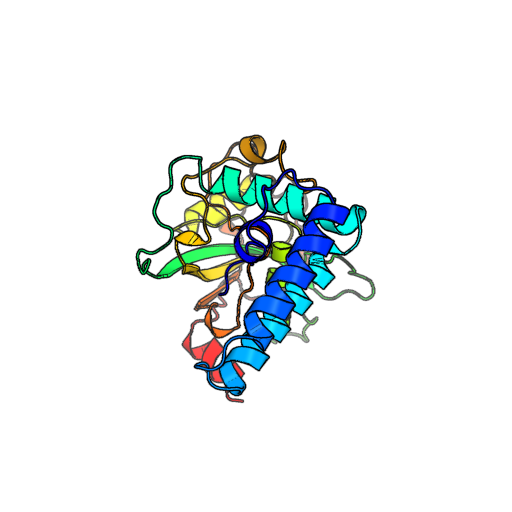 1
ATOM 1896 C CA . PHE A 1 235 ? 21.541 6.207 -17.416 1.00 48.22 235 PHE A CA 1
ATOM 1897 C C . PHE A 1 235 ? 23.038 6.321 -17.684 1.00 48.22 235 PHE A C 1
ATOM 1899 O O . PHE A 1 235 ? 23.457 6.460 -18.831 1.00 48.22 235 PHE A O 1
ATOM 1906 N N . ASN A 1 236 ? 23.839 6.310 -16.620 1.00 43.34 236 ASN A N 1
ATOM 1907 C CA . ASN A 1 236 ? 25.256 6.020 -16.746 1.00 43.34 236 ASN A CA 1
ATOM 1908 C C . ASN A 1 236 ? 25.339 4.513 -17.031 1.00 43.34 236 ASN A C 1
ATOM 1910 O O . ASN A 1 236 ? 25.348 3.700 -16.112 1.00 43.34 236 ASN A O 1
ATOM 1914 N N . LEU A 1 237 ? 25.257 4.131 -18.311 1.00 43.38 237 LEU A N 1
ATOM 1915 C CA . LEU A 1 237 ? 25.298 2.727 -18.751 1.00 43.38 237 LEU A CA 1
ATOM 1916 C C . LEU A 1 237 ? 26.542 1.998 -18.208 1.00 43.38 237 LEU A C 1
ATOM 1918 O O . LEU A 1 237 ? 26.487 0.799 -17.949 1.00 43.38 237 LEU A O 1
ATOM 1922 N N . ASP A 1 238 ? 27.614 2.745 -17.935 1.00 44.84 238 ASP A N 1
ATOM 1923 C CA . ASP A 1 238 ? 28.850 2.252 -17.327 1.00 44.84 238 ASP A CA 1
ATOM 1924 C C . ASP A 1 238 ? 28.665 1.702 -15.895 1.00 44.84 238 ASP A C 1
ATOM 1926 O O . ASP A 1 238 ? 29.442 0.848 -15.469 1.00 44.84 238 ASP A O 1
ATOM 1930 N N . GLU A 1 239 ? 27.619 2.115 -15.167 1.00 44.53 239 GLU A N 1
ATOM 1931 C CA . GLU A 1 239 ? 27.288 1.629 -13.814 1.00 44.53 239 GLU A CA 1
ATOM 1932 C C . GLU A 1 239 ? 26.326 0.422 -13.812 1.00 44.53 239 GLU A C 1
ATOM 1934 O O . GLU A 1 239 ? 26.093 -0.168 -12.760 1.00 44.53 239 GLU A O 1
ATOM 1939 N N . ILE A 1 240 ? 25.763 0.035 -14.967 1.00 43.84 240 ILE A N 1
ATOM 1940 C CA . ILE A 1 240 ? 24.699 -0.990 -15.082 1.00 43.84 240 ILE A CA 1
ATOM 1941 C C . ILE A 1 240 ? 25.197 -2.314 -15.677 1.00 43.84 240 ILE A C 1
ATOM 1943 O O . ILE A 1 240 ? 24.472 -3.305 -15.645 1.00 43.84 240 ILE A O 1
ATOM 1947 N N . ASN A 1 241 ? 26.455 -2.403 -16.123 1.00 43.53 241 ASN A N 1
ATOM 1948 C CA . ASN A 1 241 ? 27.044 -3.653 -16.634 1.00 43.53 241 ASN A CA 1
ATOM 1949 C C . ASN A 1 241 ? 26.968 -4.853 -15.650 1.00 43.53 241 ASN A C 1
ATOM 1951 O O . ASN A 1 241 ? 27.259 -5.980 -16.044 1.00 43.53 241 ASN A O 1
ATOM 1955 N N . SER A 1 242 ? 26.578 -4.637 -14.387 1.00 45.88 242 SER A N 1
ATOM 1956 C CA . SER A 1 242 ? 26.379 -5.656 -13.347 1.00 45.88 242 SER A CA 1
ATOM 1957 C C . SER A 1 242 ? 24.921 -5.911 -12.932 1.00 45.88 242 SER A C 1
ATOM 1959 O O . SER A 1 242 ? 24.668 -6.843 -12.165 1.00 45.88 242 SER A O 1
ATOM 1961 N N . LEU A 1 243 ? 23.941 -5.150 -13.429 1.00 47.34 243 LEU A N 1
ATOM 1962 C CA . LEU A 1 243 ? 22.552 -5.242 -12.974 1.00 47.34 243 LEU A CA 1
ATOM 1963 C C . LEU A 1 243 ? 21.648 -5.934 -13.998 1.00 47.34 243 LEU A C 1
ATOM 1965 O O . LEU A 1 243 ? 20.945 -5.282 -14.761 1.00 47.34 243 LEU A O 1
ATOM 1969 N N . TRP A 1 244 ? 21.614 -7.264 -13.881 1.00 51.00 244 TRP A N 1
ATOM 1970 C CA . TRP A 1 244 ? 20.685 -8.208 -14.521 1.00 51.00 244 TRP A CA 1
ATOM 1971 C C . TRP A 1 244 ? 20.856 -8.397 -16.041 1.00 51.00 244 TRP A C 1
ATOM 1973 O O . TRP A 1 244 ? 20.970 -7.433 -16.791 1.00 51.00 244 TRP A O 1
ATOM 1983 N N . PRO A 1 245 ? 20.763 -9.639 -16.549 1.00 47.97 245 PRO A N 1
ATOM 1984 C CA . PRO A 1 245 ? 20.298 -9.842 -17.907 1.00 47.97 245 PRO A CA 1
ATOM 1985 C C . PRO A 1 245 ? 18.840 -9.385 -17.971 1.00 47.97 245 PRO A C 1
ATOM 1987 O O . PRO A 1 245 ? 18.009 -9.797 -17.159 1.00 47.97 245 PRO A O 1
ATOM 1990 N N . PHE A 1 246 ? 18.550 -8.525 -18.940 1.00 45.88 246 PHE A N 1
ATOM 1991 C CA . PHE A 1 246 ? 17.263 -7.852 -19.145 1.00 45.88 246 PHE A CA 1
ATOM 1992 C C . PHE A 1 246 ? 16.070 -8.804 -19.377 1.00 45.88 246 PHE A C 1
ATOM 1994 O O . PHE A 1 246 ? 14.928 -8.358 -19.363 1.00 45.88 246 PHE A O 1
ATOM 2001 N N . ASP A 1 247 ? 16.339 -10.111 -19.463 1.00 43.03 247 ASP A N 1
ATOM 2002 C CA . ASP A 1 247 ? 15.383 -11.201 -19.677 1.00 43.03 247 ASP A CA 1
ATOM 2003 C C . ASP A 1 247 ? 15.092 -12.045 -18.415 1.00 43.03 247 ASP A C 1
ATOM 2005 O O . ASP A 1 247 ? 14.523 -13.134 -18.503 1.00 43.03 247 ASP A O 1
ATOM 2009 N N . TYR A 1 248 ? 15.525 -11.616 -17.222 1.00 49.88 248 TYR A N 1
ATOM 2010 C CA . TYR A 1 248 ? 15.351 -12.424 -16.011 1.00 49.88 248 TYR A CA 1
ATOM 2011 C C . TYR A 1 248 ? 13.974 -12.213 -15.359 1.00 49.88 248 TYR A C 1
ATOM 2013 O O . TYR A 1 248 ? 13.639 -11.123 -14.889 1.00 49.88 248 TYR A O 1
ATOM 2021 N N . HIS A 1 249 ? 13.184 -13.283 -15.284 1.00 51.28 249 HIS A N 1
ATOM 2022 C CA . HIS A 1 249 ? 11.829 -13.290 -14.736 1.00 51.28 249 HIS A CA 1
ATOM 2023 C C . HIS A 1 249 ? 11.765 -14.188 -13.497 1.00 51.28 249 HIS A C 1
ATOM 2025 O O . HIS A 1 249 ? 12.147 -15.350 -13.564 1.00 51.28 249 HIS A O 1
ATOM 2031 N N . TYR A 1 250 ? 11.252 -13.670 -12.377 1.00 54.97 250 TYR A N 1
ATOM 2032 C CA . TYR A 1 250 ? 10.793 -14.519 -11.274 1.00 54.97 250 TYR A CA 1
ATOM 2033 C C . TYR A 1 250 ? 9.317 -14.823 -11.500 1.00 54.97 250 TYR A C 1
ATOM 2035 O O . TYR A 1 250 ? 8.488 -13.917 -11.364 1.00 54.97 250 TYR A O 1
ATOM 2043 N N . GLU A 1 251 ? 8.973 -16.064 -11.830 1.00 55.59 251 GLU A N 1
ATOM 2044 C CA . GLU A 1 251 ? 7.581 -16.505 -11.858 1.00 55.59 251 GLU A CA 1
ATOM 2045 C C . GLU A 1 251 ? 7.150 -17.094 -10.508 1.00 55.59 251 GLU A C 1
ATOM 2047 O O . GLU A 1 251 ? 7.956 -17.349 -9.612 1.00 55.59 251 GLU A O 1
ATOM 2052 N N . THR A 1 252 ? 5.844 -17.321 -10.338 1.00 49.09 252 THR A N 1
ATOM 2053 C CA . THR A 1 252 ? 5.265 -17.802 -9.072 1.00 49.09 252 THR A CA 1
ATOM 2054 C C . THR A 1 252 ? 5.922 -19.099 -8.574 1.00 49.09 252 THR A C 1
ATOM 2056 O O . THR A 1 252 ? 6.025 -19.301 -7.366 1.00 49.09 252 THR A O 1
ATOM 2059 N N . HIS A 1 253 ? 6.412 -19.953 -9.478 1.00 46.47 253 HIS A N 1
ATOM 2060 C CA . HIS A 1 253 ? 7.102 -21.196 -9.127 1.00 46.47 253 HIS A CA 1
ATOM 2061 C C . HIS A 1 253 ? 8.512 -20.962 -8.545 1.00 46.47 253 HIS A C 1
ATOM 2063 O O . HIS A 1 253 ? 8.890 -21.626 -7.575 1.00 46.47 253 HIS A O 1
ATOM 2069 N N . ASP A 1 254 ? 9.257 -19.976 -9.052 1.00 50.53 254 ASP A N 1
ATOM 2070 C CA . ASP A 1 254 ? 10.570 -19.575 -8.523 1.00 50.53 254 ASP A CA 1
ATOM 2071 C C . ASP A 1 254 ? 10.440 -18.915 -7.146 1.00 50.53 254 ASP A C 1
ATOM 2073 O O . ASP A 1 254 ? 11.236 -19.153 -6.237 1.00 50.53 254 ASP A O 1
ATOM 2077 N N . ILE A 1 255 ? 9.379 -18.120 -6.979 1.00 52.59 255 ILE A N 1
ATOM 2078 C CA . ILE A 1 255 ? 9.012 -17.450 -5.727 1.00 52.59 255 ILE A CA 1
ATOM 2079 C C . ILE A 1 255 ? 8.648 -18.486 -4.656 1.00 52.59 255 ILE A C 1
ATOM 2081 O O . ILE A 1 255 ? 9.134 -18.402 -3.533 1.00 52.59 255 ILE A O 1
ATOM 2085 N N . GLN A 1 256 ? 7.833 -19.490 -4.990 1.00 43.31 256 GLN A N 1
ATOM 2086 C CA . GLN A 1 256 ? 7.445 -20.550 -4.050 1.00 43.31 256 GLN A CA 1
ATOM 2087 C C . GLN A 1 256 ? 8.621 -21.449 -3.654 1.00 43.31 256 GLN A C 1
ATOM 2089 O O . GLN A 1 256 ? 8.730 -21.830 -2.490 1.00 43.31 256 GLN A O 1
ATOM 2094 N N . SER A 1 257 ? 9.528 -21.740 -4.587 1.00 43.03 257 SER A N 1
ATOM 2095 C CA . SER A 1 257 ? 10.730 -22.538 -4.317 1.00 43.03 257 SER A CA 1
ATOM 2096 C C . SER A 1 257 ? 11.701 -21.824 -3.369 1.00 43.03 257 SER A C 1
ATOM 2098 O O . SER A 1 257 ? 12.325 -22.469 -2.533 1.00 43.03 257 SER A O 1
ATOM 2100 N N . ALA A 1 258 ? 11.784 -20.490 -3.437 1.00 42.44 258 ALA A N 1
ATOM 2101 C CA . ALA A 1 258 ? 12.585 -19.672 -2.522 1.00 42.44 258 ALA A CA 1
ATOM 2102 C C . ALA A 1 258 ? 11.975 -19.511 -1.114 1.00 42.44 258 ALA A C 1
ATOM 2104 O O . ALA A 1 258 ? 12.679 -19.094 -0.201 1.00 42.44 258 ALA A O 1
ATOM 2105 N N . LEU A 1 259 ? 10.683 -19.812 -0.934 1.00 35.12 259 LEU A N 1
ATOM 2106 C CA . LEU A 1 259 ? 9.991 -19.766 0.364 1.00 35.12 259 LEU A CA 1
ATOM 2107 C C . LEU A 1 259 ? 10.032 -21.101 1.123 1.00 35.12 259 LEU A C 1
ATOM 2109 O O . LEU A 1 259 ? 9.709 -21.138 2.309 1.00 35.12 259 LEU A O 1
ATOM 2113 N N . LEU A 1 260 ? 10.377 -22.192 0.434 1.00 33.94 260 LEU A N 1
ATOM 2114 C CA . LEU A 1 260 ? 10.433 -23.555 0.974 1.00 33.94 260 LEU A CA 1
ATOM 2115 C C . LEU A 1 260 ? 11.869 -24.073 1.179 1.00 33.94 260 LEU A C 1
ATOM 2117 O O . LEU A 1 260 ? 12.032 -25.191 1.669 1.00 33.94 260 LEU A O 1
ATOM 2121 N N . ALA A 1 261 ? 12.880 -23.288 0.794 1.00 35.62 261 ALA A N 1
ATOM 2122 C CA . ALA A 1 261 ? 14.307 -23.564 0.973 1.00 35.62 261 ALA A CA 1
ATOM 2123 C C . ALA A 1 261 ? 14.884 -22.723 2.118 1.00 35.62 261 ALA A C 1
ATOM 2125 O O . ALA A 1 261 ? 15.749 -23.256 2.847 1.00 35.62 261 ALA A O 1
#

Secondary structure (DSSP, 8-state):
-BPPP-HHHHHT--TT--HHHHHHHHHHHHHHHHT-TTS-HHHHHHHHHHHHHHHHHHSSHHHHHHHHHHHHHHHHHH-TT---SSS-PPEEEEEEEEEEEE--TT---TTSEEEPPPPTT------HHHHHHHHHHHHHHSPPEEBSSHHHHHHHHTT-SS---EEEEEEEEEGGGB-SS-B-HHHHTTT-S--SS--TT--BEEBPTT-B--GGGEEEEEEPPGGG----SS--GGGTTTS--TT--B-HHHHHHHH--

Radius of gyration: 21.14 Å; chains: 1; bounding box: 53×41×55 Å

Sequence (261 aa):
MKAPLDIFKLFKVEPTADLPKIKSAYYTRTIELHTQEELDSAIINAELRQIQLAYETVNSEEKLNSYRTRYSLNCFLRGKHYTGFFAQESMGEYYLSIPFCEKGENSNYPDILTLPKLKNGELPRVNLEHLVNLLNNTCAKTTLAVTLTKEKMVAINNLHKFHYPQLLVRVKIPKHLLSSRELSESEIYGHVEQISLNASSYRCLWTLIGCSFSQSDILSITPMAIEEYKNSTRFNLDEINSLWPFDYHYETHDIQSALLA

pLDDT: mean 77.03, std 17.35, range [33.94, 97.19]